Protein AF-A0A447JC10-F1 (afdb_monomer)

Organism: NCBI:txid1962639

Mean predicted aligned error: 13.04 Å

Nearest PDB structures (foldseek):
  5aa5-assembly1_E  TM=3.604E-01  e=2.872E+00  Cupriavidus necator H16
  2frv-assembly1_L  TM=3.415E-01  e=3.054E+00  Megalodesulfovibrio gigas
  4u9h-assembly1_L  TM=3.553E-01  e=4.149E+00  Nitratidesulfovibrio vulgaris str. 'Miyazaki F'
  1yq9-assembly1_H  TM=3.417E-01  e=4.149E+00  Megalodesulfovibrio gigas

InterPro domains:
  IPR021144 Uncharacterised protein family UPF0597 [PTHR30501] (1-176)

Solvent-accessible surface area (backbone atoms only — not comparable to full-atom values): 13880 Å² total; per-residue (Å²): 130,88,58,63,53,55,52,54,36,28,46,77,64,34,38,41,90,84,51,64,95,50,26,61,77,81,45,44,74,63,27,54,51,51,19,52,50,42,50,74,71,63,76,57,88,81,81,86,74,80,90,66,90,60,96,35,72,50,74,52,74,50,75,61,88,94,44,39,42,36,42,31,31,49,74,45,100,82,38,69,43,36,32,36,39,78,91,42,79,78,43,64,61,61,101,73,70,76,78,68,83,66,75,44,72,64,63,54,52,75,74,55,52,73,67,57,53,51,53,47,68,73,67,54,60,64,80,83,53,45,65,60,58,52,49,52,51,51,53,50,53,52,49,53,49,44,50,73,46,97,44,95,86,36,60,46,40,51,50,53,51,34,36,76,70,66,77,39,73,94,43,74,75,51,44,72,57,36,61,70,69,69,77,62,71,81,68,78,92,66,89,80,83,87,81,90,81,89,81,88,84,83,84,88,81,91,82,92,82,81,89,78,85,85,86,137

Sequence (216 aa):
MVGLPIAAALGALGGDAKAGLEVLKDASAKAVADAKAMLAAGHVAVMLQEPCNDILFSRAKVYSGDSWACVTIVGDHTNIVRIETDKGVVFTQADNAQEEEKTSPLGVLSHTSLEEILAFVNAVPFDAIRFILDAARLNGALSQEGLRGSWGLHIGSTLAKQCDRGLLAKDLSTAIFDPYQRGVRRQNGRCHVARDEQLRFRQPGDYRHGASHGGC

Secondary structure (DSSP, 8-state):
--SHHHHHHHHHHH--TTSGGGTTTT--HHHHHHHHHHHHTT-------SS--SSSEEEEEEEETTEEEEEEEESSTT-EEEEEETTEEEEE--S---------HHHHHHT--HHHHHHHHHHS-HHHHHHHHHHHHHHHHHHHHHHHS--TT-HHHHHHHHHHTTSS--SHHHHHH-THHHHS--S-----------------------------

pLDDT: mean 77.95, std 23.31, range [24.66, 97.31]

Radius of gyration: 26.04 Å; Cα contacts (8 Å, |Δi|>4): 166; chains: 1; bounding box: 62×43×83 Å

Foldseek 3Di:
DPPVQLVLQLLVQAFDLPPQVCRCVRRDPVSSVRSVVCVVVVVTDDDDDPPDPFPDKDKRKDDDPPKIKIWIAGNDSSRTQFIAIPVGTPDGDDPDPPPPVPCPPVNVVVPDDPVNVVVCVVPDDCVVVVVVVVVVVVVLVVLVCLLVDPDDPSQLVVLVVCCVVVVDPPDPVNCVSNVVVVPPPPPDPDDDDDDDDDDDDDDDDDDDDDDDDDDD

Structure (mmCIF, N/CA/C/O backbone):
data_AF-A0A447JC10-F1
#
_entry.id   AF-A0A447JC10-F1
#
loop_
_atom_site.group_PDB
_atom_site.id
_atom_site.type_symbol
_atom_site.label_atom_id
_atom_site.label_alt_id
_atom_site.label_comp_id
_atom_site.label_asym_id
_atom_site.label_entity_id
_atom_site.label_seq_id
_atom_site.pdbx_PDB_ins_code
_atom_site.Cartn_x
_atom_site.Cartn_y
_atom_site.Cartn_z
_atom_site.occupancy
_atom_site.B_iso_or_equiv
_atom_site.auth_seq_id
_atom_site.auth_comp_id
_atom_site.auth_asym_id
_atom_site.auth_atom_id
_atom_site.pdbx_PDB_model_num
ATOM 1 N N . MET A 1 1 ? -9.362 13.409 -4.603 1.00 52.94 1 MET A N 1
ATOM 2 C CA . MET A 1 1 ? -8.317 12.415 -4.269 1.00 52.94 1 MET A CA 1
ATOM 3 C C . MET A 1 1 ? -8.929 11.028 -4.432 1.00 52.94 1 MET A C 1
ATOM 5 O O . MET A 1 1 ? -9.858 10.726 -3.702 1.00 52.94 1 MET A O 1
ATOM 9 N N . VAL A 1 2 ? -8.534 10.238 -5.439 1.00 66.75 2 VAL A N 1
ATOM 10 C CA . VAL A 1 2 ? -9.330 9.056 -5.862 1.00 66.75 2 VAL A CA 1
ATOM 11 C C . VAL A 1 2 ? -8.858 7.707 -5.296 1.00 66.75 2 VAL A C 1
ATOM 13 O O . VAL A 1 2 ? -9.598 6.737 -5.383 1.00 66.75 2 VAL A O 1
ATOM 16 N N . GLY A 1 3 ? -7.664 7.631 -4.691 1.00 85.88 3 GLY A N 1
ATOM 17 C CA . GLY A 1 3 ? -7.090 6.365 -4.199 1.00 85.88 3 GLY A CA 1
ATOM 18 C C . GLY A 1 3 ? -7.110 6.173 -2.678 1.00 85.88 3 GLY A C 1
ATOM 19 O O . GLY A 1 3 ? -7.405 5.080 -2.205 1.00 85.88 3 GLY A O 1
ATOM 20 N N . LEU A 1 4 ? -6.831 7.223 -1.897 1.00 91.50 4 LEU A N 1
ATOM 21 C CA . LEU A 1 4 ? -6.695 7.086 -0.440 1.00 91.50 4 LEU A CA 1
ATOM 22 C C . LEU A 1 4 ? -7.982 6.653 0.282 1.00 91.50 4 LEU A C 1
ATOM 24 O O . LEU A 1 4 ? -7.885 5.768 1.128 1.00 91.50 4 LEU A O 1
ATOM 28 N N . PRO A 1 5 ? -9.179 7.190 -0.038 1.00 93.50 5 PRO A N 1
ATOM 29 C CA . PRO A 1 5 ? -10.393 6.786 0.670 1.00 93.50 5 PRO A CA 1
ATOM 30 C C . PRO A 1 5 ? -10.706 5.293 0.508 1.00 93.50 5 PRO A C 1
ATOM 32 O O . PRO A 1 5 ? -11.007 4.611 1.483 1.00 93.50 5 PRO A O 1
ATOM 35 N N . ILE A 1 6 ? -10.581 4.754 -0.711 1.00 92.56 6 ILE A N 1
ATOM 36 C CA . ILE A 1 6 ? -10.840 3.329 -0.948 1.00 92.56 6 ILE A CA 1
ATOM 37 C C . ILE A 1 6 ? -9.764 2.440 -0.312 1.00 92.56 6 ILE A C 1
ATOM 39 O O . ILE A 1 6 ? -10.096 1.384 0.217 1.00 92.56 6 ILE A O 1
ATOM 43 N N . ALA A 1 7 ? -8.499 2.877 -0.298 1.00 92.50 7 ALA A N 1
ATOM 44 C CA . ALA A 1 7 ? -7.422 2.155 0.377 1.00 92.50 7 ALA A CA 1
ATOM 45 C C . ALA A 1 7 ? -7.640 2.095 1.898 1.00 92.50 7 ALA A C 1
ATOM 47 O O . ALA A 1 7 ? -7.474 1.033 2.492 1.00 92.50 7 ALA A O 1
ATOM 48 N N . ALA A 1 8 ? -8.074 3.199 2.516 1.00 94.06 8 ALA A N 1
ATOM 49 C CA . ALA A 1 8 ? -8.403 3.243 3.939 1.00 94.06 8 ALA A CA 1
ATOM 50 C C . ALA A 1 8 ? -9.578 2.311 4.283 1.00 94.06 8 ALA A C 1
ATOM 52 O O . ALA A 1 8 ? -9.487 1.525 5.225 1.00 94.06 8 ALA A O 1
ATOM 53 N N . ALA A 1 9 ? -10.649 2.348 3.483 1.00 95.19 9 ALA A N 1
ATOM 54 C CA . ALA A 1 9 ? -11.810 1.475 3.656 1.00 95.19 9 ALA A CA 1
ATOM 55 C C . ALA A 1 9 ? -11.438 -0.010 3.530 1.00 95.19 9 ALA A C 1
ATOM 57 O O . ALA A 1 9 ? -11.811 -0.829 4.368 1.00 95.19 9 ALA A O 1
ATOM 58 N N . LEU A 1 10 ? -10.677 -0.359 2.488 1.00 95.50 10 LEU A N 1
ATOM 59 C CA . LEU A 1 10 ? -10.276 -1.739 2.236 1.00 95.50 10 LEU A CA 1
ATOM 60 C C . LEU A 1 10 ? -9.291 -2.246 3.291 1.00 95.50 10 LEU A C 1
ATOM 62 O O . LEU A 1 10 ? -9.425 -3.379 3.741 1.00 95.50 10 LEU A O 1
ATOM 66 N N . GLY A 1 11 ? -8.354 -1.402 3.731 1.00 93.88 11 GLY A N 1
ATOM 67 C CA . GLY A 1 11 ? -7.439 -1.726 4.823 1.00 93.88 11 GLY A CA 1
ATOM 68 C C . GLY A 1 11 ? -8.176 -2.036 6.127 1.00 93.88 11 GLY A C 1
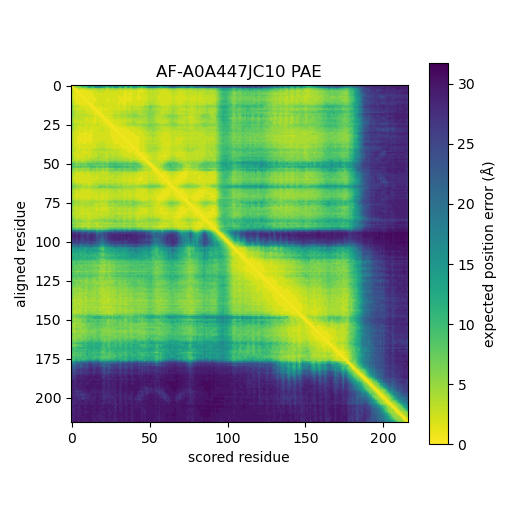ATOM 69 O O . GLY A 1 11 ? -7.830 -3.002 6.800 1.00 93.88 11 GLY A O 1
ATOM 70 N N . ALA A 1 12 ? -9.235 -1.284 6.446 1.00 93.75 12 ALA A N 1
ATOM 71 C CA . ALA A 1 12 ? -10.045 -1.518 7.642 1.00 93.75 12 ALA A CA 1
ATOM 72 C C . ALA A 1 12 ? -10.870 -2.819 7.585 1.00 93.75 12 ALA A C 1
ATOM 74 O O . ALA A 1 12 ? -11.084 -3.448 8.618 1.00 93.75 12 ALA A O 1
ATOM 75 N N . LEU A 1 13 ? -11.347 -3.215 6.399 1.00 94.06 13 LEU A N 1
ATOM 76 C CA . LEU A 1 13 ? -12.280 -4.340 6.235 1.00 94.06 13 LEU A CA 1
ATOM 77 C C . LEU A 1 13 ? -11.621 -5.654 5.794 1.00 94.06 13 LEU A C 1
ATOM 79 O O . LEU A 1 13 ? -12.209 -6.719 5.974 1.00 94.06 13 LEU A O 1
ATOM 83 N N . GLY A 1 14 ? -10.439 -5.597 5.184 1.00 92.38 14 GLY A N 1
ATOM 84 C CA . GLY A 1 14 ? -9.799 -6.768 4.582 1.00 92.38 14 GLY A CA 1
ATOM 85 C C . GLY A 1 14 ? -8.281 -6.690 4.474 1.00 92.38 14 GLY A C 1
ATOM 86 O O . GLY A 1 14 ? -7.715 -7.439 3.683 1.00 92.38 14 GLY A O 1
ATOM 87 N N . GLY A 1 15 ? -7.632 -5.789 5.216 1.00 92.19 15 GLY A N 1
ATOM 88 C CA . GLY A 1 15 ? -6.175 -5.717 5.272 1.00 92.19 15 GLY A CA 1
ATOM 89 C C . GLY A 1 15 ? -5.561 -6.759 6.214 1.00 92.19 15 GLY A C 1
ATOM 90 O O . GLY A 1 15 ? -6.106 -7.032 7.283 1.00 92.19 15 GLY A O 1
ATOM 91 N N . ASP A 1 16 ? -4.394 -7.296 5.853 1.00 93.94 16 ASP A N 1
ATOM 92 C CA . ASP A 1 16 ? -3.544 -8.092 6.747 1.00 93.94 16 ASP A CA 1
ATOM 93 C C . ASP A 1 16 ? -2.446 -7.215 7.364 1.00 93.94 16 ASP A C 1
ATOM 95 O O . ASP A 1 16 ? -1.438 -6.897 6.730 1.00 93.94 16 ASP A O 1
ATOM 99 N N . ALA A 1 17 ? -2.619 -6.856 8.638 1.00 89.62 17 ALA A N 1
ATOM 100 C CA . ALA A 1 17 ? -1.674 -6.018 9.376 1.00 89.62 17 ALA A CA 1
ATOM 101 C C . ALA A 1 17 ? -0.257 -6.619 9.494 1.00 89.62 17 ALA A C 1
ATOM 103 O O . ALA A 1 17 ? 0.686 -5.892 9.806 1.00 89.62 17 ALA A O 1
ATOM 104 N N . LYS A 1 18 ? -0.083 -7.926 9.259 1.00 90.50 18 LYS A N 1
ATOM 105 C CA . LYS A 1 18 ? 1.223 -8.603 9.320 1.00 90.50 18 LYS A CA 1
ATOM 106 C C . LYS A 1 18 ? 1.924 -8.693 7.964 1.00 90.50 18 LYS A C 1
ATOM 108 O O . LYS A 1 18 ? 3.094 -9.064 7.926 1.00 90.50 18 LYS A O 1
ATOM 113 N N . ALA A 1 19 ? 1.259 -8.325 6.868 1.00 89.19 19 ALA A N 1
ATOM 114 C CA . ALA A 1 19 ? 1.811 -8.420 5.515 1.00 89.19 19 ALA A CA 1
ATOM 115 C C . ALA A 1 19 ? 2.757 -7.259 5.135 1.00 89.19 19 ALA A C 1
ATOM 117 O O . ALA A 1 19 ? 3.205 -7.175 3.990 1.00 89.19 19 ALA A O 1
ATOM 118 N N . GLY A 1 20 ? 3.079 -6.356 6.069 1.00 88.44 20 GLY A N 1
ATOM 119 C CA . GLY A 1 20 ? 3.959 -5.213 5.816 1.00 88.44 20 GLY A CA 1
ATOM 120 C C . GLY A 1 20 ? 3.403 -4.305 4.716 1.00 88.44 20 GLY A C 1
ATOM 121 O O . GLY A 1 20 ? 2.260 -3.857 4.789 1.00 88.44 20 GLY A O 1
ATOM 122 N N . LEU A 1 21 ? 4.197 -4.054 3.671 1.00 87.94 21 LEU A N 1
ATOM 123 C CA . LEU A 1 21 ? 3.780 -3.237 2.521 1.00 87.94 21 LEU A CA 1
ATOM 124 C C . LEU A 1 21 ? 2.728 -3.919 1.627 1.00 87.94 21 LEU A C 1
ATOM 126 O O . LEU A 1 21 ? 2.106 -3.255 0.801 1.00 87.94 21 LEU A O 1
ATOM 130 N N . GLU A 1 22 ? 2.488 -5.220 1.799 1.00 88.81 22 GLU A N 1
ATOM 131 C CA . GLU A 1 22 ? 1.515 -5.990 1.017 1.00 88.81 22 GLU A CA 1
ATOM 132 C C . GLU A 1 22 ? 0.164 -6.160 1.735 1.00 88.81 22 GLU A C 1
ATOM 134 O O . GLU A 1 22 ? -0.552 -7.130 1.495 1.00 88.81 22 GLU A O 1
ATOM 139 N N . VAL A 1 23 ? -0.211 -5.219 2.608 1.00 91.12 23 VAL A N 1
ATOM 140 C CA . VAL A 1 23 ? -1.417 -5.276 3.463 1.00 91.12 23 VAL A CA 1
ATOM 141 C C . VAL A 1 23 ? -2.719 -5.630 2.728 1.00 91.12 23 VAL A C 1
ATOM 143 O O . VAL A 1 23 ? -3.621 -6.191 3.336 1.00 91.12 23 VAL A O 1
ATOM 146 N N . LEU A 1 24 ? -2.835 -5.347 1.426 1.00 92.19 24 LEU A N 1
ATOM 147 C CA . LEU A 1 24 ? -4.055 -5.590 0.640 1.00 92.19 24 LEU A CA 1
ATOM 148 C C . LEU A 1 24 ? -3.989 -6.817 -0.287 1.00 92.19 24 LEU A C 1
ATOM 150 O O . LEU A 1 24 ? -4.934 -7.032 -1.046 1.00 92.19 24 LEU A O 1
ATOM 154 N N . LYS A 1 25 ? -2.902 -7.603 -0.286 1.00 89.25 25 LYS A N 1
ATOM 155 C CA . LYS A 1 25 ? -2.689 -8.657 -1.301 1.00 89.25 25 LYS A CA 1
ATOM 156 C C . LYS A 1 25 ? -3.761 -9.753 -1.297 1.00 89.25 25 LYS A C 1
ATOM 158 O O . LYS A 1 25 ? -4.147 -10.224 -2.361 1.00 89.25 25 LYS A O 1
ATOM 163 N N . ASP A 1 26 ? -4.268 -10.095 -0.114 1.00 91.00 26 ASP A N 1
ATOM 164 C CA . ASP A 1 26 ? -5.236 -11.177 0.099 1.00 91.00 26 ASP A CA 1
ATOM 165 C C . ASP A 1 26 ? -6.666 -10.641 0.310 1.00 91.00 26 ASP A C 1
ATOM 167 O O . ASP A 1 26 ? -7.556 -11.346 0.795 1.00 91.00 26 ASP A O 1
ATOM 171 N N . ALA A 1 27 ? -6.916 -9.377 -0.054 1.00 93.44 27 ALA A N 1
ATOM 172 C CA . ALA A 1 27 ? -8.220 -8.753 0.109 1.00 93.44 27 ALA A CA 1
ATOM 173 C C . ALA A 1 27 ? -9.289 -9.471 -0.736 1.00 93.44 27 ALA A C 1
ATOM 175 O O . ALA A 1 27 ? -9.228 -9.525 -1.966 1.00 93.44 27 ALA A O 1
ATOM 176 N N . SER A 1 28 ? -10.311 -10.009 -0.067 1.00 95.50 28 SER A N 1
ATOM 177 C CA . SER A 1 28 ? -11.380 -10.752 -0.739 1.00 95.50 28 SER A CA 1
ATOM 178 C C . SER A 1 28 ? -12.276 -9.853 -1.601 1.00 95.50 28 SER A C 1
ATOM 180 O O . SER A 1 28 ? -12.486 -8.675 -1.306 1.00 95.50 28 SER A O 1
ATOM 182 N N . ALA A 1 29 ? -12.915 -10.433 -2.623 1.00 95.44 29 ALA A N 1
ATOM 183 C CA . ALA A 1 29 ? -13.908 -9.726 -3.439 1.00 95.44 29 ALA A CA 1
ATOM 184 C C . ALA A 1 29 ? -15.060 -9.141 -2.599 1.00 95.44 29 ALA A C 1
ATOM 186 O O . ALA A 1 29 ? -15.576 -8.068 -2.911 1.00 95.44 29 ALA A O 1
ATOM 187 N N . LYS A 1 30 ? -15.426 -9.822 -1.503 1.00 96.88 30 LYS A N 1
ATOM 188 C CA . LYS A 1 30 ? -16.405 -9.326 -0.534 1.00 96.88 30 LYS A CA 1
ATOM 189 C C . LYS A 1 30 ? -15.893 -8.074 0.182 1.00 96.88 30 LYS A C 1
ATOM 191 O O . LYS A 1 30 ? -16.587 -7.067 0.176 1.00 96.88 30 LYS A O 1
ATOM 196 N N . ALA A 1 31 ? -14.666 -8.098 0.707 1.00 96.31 31 ALA A N 1
ATOM 197 C CA . ALA A 1 31 ? -14.063 -6.933 1.362 1.00 96.31 31 ALA A CA 1
ATOM 198 C C . ALA A 1 31 ? -13.974 -5.724 0.415 1.00 96.31 31 ALA A C 1
ATOM 200 O O . ALA A 1 31 ? -14.237 -4.595 0.821 1.00 96.31 31 ALA A O 1
ATOM 201 N N . VAL A 1 32 ? -13.682 -5.955 -0.870 1.00 95.56 32 VAL A N 1
ATOM 202 C CA . VAL A 1 32 ? -13.697 -4.901 -1.898 1.00 95.56 32 VAL A CA 1
ATOM 203 C C . VAL A 1 32 ? -15.101 -4.322 -2.103 1.00 95.56 32 VAL A C 1
ATOM 205 O O . VAL A 1 32 ? -15.243 -3.105 -2.242 1.00 95.56 32 VAL A O 1
ATOM 208 N N . ALA A 1 33 ? -16.139 -5.160 -2.138 1.00 96.88 33 ALA A N 1
ATOM 209 C CA . ALA A 1 33 ? -17.522 -4.700 -2.259 1.00 96.88 33 ALA A CA 1
ATOM 210 C C . ALA A 1 33 ? -17.962 -3.895 -1.024 1.00 96.88 33 ALA A C 1
ATOM 212 O O . ALA A 1 33 ? -18.495 -2.793 -1.172 1.00 96.88 33 ALA A O 1
ATOM 213 N N . ASP A 1 34 ? -17.655 -4.394 0.172 1.00 96.69 34 ASP A N 1
ATOM 214 C CA . ASP A 1 34 ? -17.989 -3.747 1.442 1.00 96.69 34 ASP A CA 1
ATOM 215 C C . ASP A 1 34 ? -17.253 -2.400 1.587 1.00 96.69 34 ASP A C 1
ATOM 217 O O . ASP A 1 34 ? -17.856 -1.397 1.970 1.00 96.69 34 ASP A O 1
ATOM 221 N N . ALA A 1 35 ? -15.983 -2.321 1.175 1.00 95.94 35 ALA A N 1
ATOM 222 C CA . ALA A 1 35 ? -15.209 -1.077 1.158 1.00 95.94 35 ALA A CA 1
ATOM 223 C C . ALA A 1 35 ? -15.805 -0.021 0.214 1.00 95.94 35 ALA A C 1
ATOM 225 O O . ALA A 1 35 ? -15.871 1.162 0.556 1.00 95.94 35 ALA A O 1
ATOM 226 N N . LYS A 1 36 ? -16.288 -0.436 -0.966 1.00 95.12 36 LYS A N 1
ATOM 227 C CA . LYS A 1 36 ? -16.996 0.462 -1.893 1.00 95.12 36 LYS A CA 1
ATOM 228 C C . LYS A 1 36 ? -18.314 0.960 -1.300 1.00 95.12 36 LYS A C 1
ATOM 230 O O . LYS A 1 36 ? -18.625 2.141 -1.448 1.00 95.12 36 LYS A O 1
ATOM 235 N N . ALA A 1 37 ? -19.063 0.092 -0.621 1.00 96.44 37 ALA A N 1
ATOM 236 C CA . ALA A 1 37 ? -20.302 0.471 0.054 1.00 96.44 37 ALA A CA 1
ATOM 237 C C . ALA A 1 37 ? -20.043 1.462 1.203 1.00 96.44 37 ALA A C 1
ATOM 239 O O . ALA A 1 37 ? -20.724 2.482 1.295 1.00 96.44 37 ALA A O 1
ATOM 240 N N . MET A 1 38 ? -19.010 1.219 2.016 1.00 95.31 38 MET A N 1
ATOM 241 C CA . MET A 1 38 ? -18.582 2.119 3.092 1.00 95.31 38 MET A CA 1
ATOM 242 C C . MET A 1 38 ? -18.208 3.511 2.561 1.00 95.31 38 MET A C 1
ATOM 244 O O . MET A 1 38 ? -18.587 4.525 3.149 1.00 95.31 38 MET A O 1
ATOM 248 N N . LEU A 1 39 ? -17.510 3.568 1.422 1.00 93.94 39 LEU A N 1
ATOM 249 C CA . LEU A 1 39 ? -17.173 4.828 0.764 1.00 93.94 39 LEU A CA 1
ATOM 250 C C . LEU A 1 39 ? -18.421 5.553 0.236 1.00 93.94 39 LEU A C 1
ATOM 252 O O . LEU A 1 39 ? -18.557 6.757 0.444 1.00 93.94 39 LEU A O 1
ATOM 256 N N . ALA A 1 40 ? -19.340 4.832 -0.413 1.00 94.75 40 ALA A N 1
ATOM 257 C CA . ALA A 1 40 ? -20.585 5.399 -0.938 1.00 94.75 40 ALA A CA 1
ATOM 258 C C . ALA A 1 40 ? -21.507 5.941 0.169 1.00 94.75 40 ALA A C 1
ATOM 260 O O . ALA A 1 40 ? -22.210 6.925 -0.046 1.00 94.75 40 ALA A O 1
A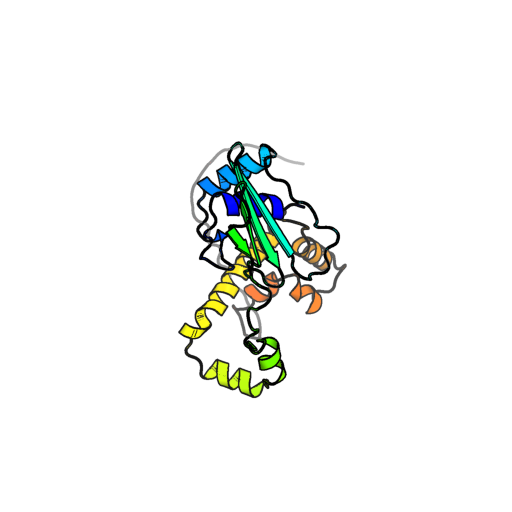TOM 261 N N . ALA A 1 41 ? -21.465 5.338 1.359 1.00 95.75 41 ALA A N 1
ATOM 262 C CA . ALA A 1 41 ? -22.187 5.797 2.543 1.00 95.75 41 ALA A CA 1
ATOM 263 C C . ALA A 1 41 ? -21.535 7.011 3.241 1.00 95.75 41 ALA A C 1
ATOM 265 O O . ALA A 1 41 ? -22.075 7.519 4.221 1.00 95.75 41 ALA A O 1
ATOM 266 N N . GLY A 1 42 ? -20.376 7.486 2.765 1.00 94.56 42 GLY A N 1
ATOM 267 C CA . GLY A 1 42 ? -19.677 8.634 3.351 1.00 94.56 42 GLY A CA 1
ATOM 268 C C . GLY A 1 42 ? -19.000 8.337 4.693 1.00 94.56 42 GLY A C 1
ATOM 269 O O . GLY A 1 42 ? -18.697 9.260 5.442 1.00 94.56 42 GLY A O 1
ATOM 270 N N . HIS A 1 43 ? -18.741 7.065 5.013 1.00 94.69 43 HIS A N 1
ATOM 271 C CA . HIS A 1 43 ? -18.124 6.650 6.282 1.00 94.69 43 HIS A CA 1
ATOM 272 C C . HIS A 1 43 ? -16.591 6.742 6.290 1.00 94.69 43 HIS A C 1
ATOM 274 O O . HIS A 1 43 ? -15.945 6.272 7.224 1.00 94.69 43 HIS A O 1
ATOM 280 N N . VAL A 1 44 ? -15.995 7.336 5.255 1.00 95.31 44 VAL A N 1
ATOM 281 C CA . VAL A 1 44 ? -14.544 7.466 5.115 1.00 95.31 44 VAL A CA 1
ATOM 282 C C . VAL A 1 44 ? -14.199 8.917 4.836 1.00 95.31 44 VAL A C 1
ATOM 284 O O . VAL A 1 44 ? -14.645 9.490 3.842 1.00 95.31 44 VAL A O 1
ATOM 287 N N . ALA A 1 45 ? -13.358 9.489 5.690 1.00 93.69 45 ALA A N 1
ATOM 288 C CA . ALA A 1 45 ? -12.811 10.824 5.520 1.00 93.69 45 ALA A CA 1
ATOM 289 C C . ALA A 1 45 ? -11.284 10.748 5.459 1.00 93.69 45 ALA A C 1
ATOM 291 O O . ALA A 1 45 ? -10.654 10.019 6.223 1.00 93.69 45 ALA A O 1
ATOM 292 N N . VAL A 1 46 ? -10.694 11.513 4.544 1.00 93.38 46 VAL A N 1
ATOM 293 C CA . VAL A 1 46 ? -9.243 11.680 4.428 1.00 93.38 46 VAL A CA 1
ATOM 294 C C . VAL A 1 46 ? -8.953 13.165 4.537 1.00 93.38 46 VAL A C 1
ATOM 296 O O . VAL A 1 46 ? -9.557 13.968 3.825 1.00 93.38 46 VAL A O 1
ATOM 299 N N . MET A 1 47 ? -8.048 13.521 5.440 1.00 91.88 47 MET A N 1
ATOM 300 C CA . MET A 1 47 ? -7.692 14.902 5.748 1.00 91.88 47 MET A CA 1
ATOM 301 C C . MET A 1 47 ? -6.175 15.051 5.727 1.00 91.88 47 MET A C 1
ATOM 303 O O . MET A 1 47 ? -5.451 14.098 6.016 1.00 91.88 47 MET A O 1
ATOM 307 N N . LEU A 1 48 ? -5.705 16.246 5.379 1.00 91.19 48 LEU A N 1
ATOM 308 C CA . LEU A 1 48 ? -4.299 16.601 5.518 1.00 91.19 48 LEU A CA 1
ATOM 309 C C . LEU A 1 48 ? -4.022 16.979 6.972 1.00 91.19 48 LEU A C 1
ATOM 311 O O . LEU A 1 48 ? -4.810 17.688 7.597 1.00 91.19 48 LEU A O 1
ATOM 315 N N . GLN A 1 49 ? -2.911 16.478 7.505 1.00 88.69 49 GLN A N 1
ATOM 316 C CA . GLN A 1 49 ? -2.416 16.882 8.813 1.00 88.69 49 GLN A CA 1
ATOM 317 C C . GLN A 1 49 ? -1.648 18.195 8.653 1.00 88.69 49 GLN A C 1
ATOM 319 O O . GLN A 1 49 ? -0.657 18.243 7.930 1.00 88.69 49 GLN A O 1
ATOM 324 N N . GLU A 1 50 ? -2.086 19.241 9.350 1.00 88.44 50 GLU A N 1
ATOM 325 C CA . GLU A 1 50 ? -1.415 20.540 9.369 1.00 88.44 50 GLU A CA 1
ATOM 326 C C . GLU A 1 50 ? -1.324 21.065 10.814 1.00 88.44 50 GLU A C 1
ATOM 328 O O . GLU A 1 50 ? -2.326 21.030 11.535 1.00 88.44 50 GLU A O 1
ATOM 333 N N . PRO A 1 51 ? -0.149 21.543 11.266 1.00 86.56 51 PRO A N 1
ATOM 334 C CA . PRO A 1 51 ? 1.153 21.461 10.596 1.00 86.56 51 PRO A CA 1
ATOM 335 C C . PRO A 1 51 ? 1.693 20.017 10.564 1.00 86.56 51 PRO A C 1
ATOM 337 O O . PRO A 1 51 ? 1.370 19.206 11.433 1.00 86.56 51 PRO A O 1
ATOM 340 N N . CYS A 1 52 ? 2.526 19.703 9.570 1.00 85.44 52 CYS A N 1
ATOM 341 C CA . CYS A 1 52 ? 3.233 18.427 9.456 1.00 85.44 52 CYS A CA 1
ATOM 342 C C . CYS A 1 52 ? 4.659 18.694 8.969 1.00 85.44 52 CYS A C 1
ATOM 344 O O . CYS A 1 52 ? 4.847 19.173 7.853 1.00 85.44 52 CYS A O 1
ATOM 346 N N . ASN A 1 53 ? 5.645 18.407 9.821 1.00 84.00 53 ASN A N 1
ATOM 347 C CA . ASN A 1 53 ? 7.065 18.596 9.504 1.00 84.00 53 ASN A CA 1
ATOM 348 C C . ASN A 1 53 ? 7.742 17.292 9.058 1.00 84.00 53 ASN A C 1
ATOM 350 O O . ASN A 1 53 ? 8.861 17.324 8.551 1.00 84.00 53 ASN A O 1
ATOM 354 N N . ASP A 1 54 ? 7.068 16.157 9.240 1.00 85.25 54 ASP A N 1
ATOM 355 C CA . ASP A 1 54 ? 7.579 14.849 8.860 1.00 85.25 54 ASP A CA 1
ATOM 356 C C . ASP A 1 54 ? 7.388 14.595 7.362 1.00 85.25 54 ASP A C 1
ATOM 358 O O . ASP A 1 54 ? 6.340 14.902 6.790 1.00 85.25 54 ASP A O 1
ATOM 362 N N . ILE A 1 55 ? 8.394 13.977 6.735 1.00 83.38 55 ILE A N 1
ATOM 363 C CA . ILE A 1 55 ? 8.349 13.566 5.320 1.00 83.38 55 ILE A CA 1
ATOM 364 C C . ILE A 1 55 ? 7.224 12.548 5.090 1.00 83.38 55 ILE A C 1
ATOM 366 O O . ILE A 1 55 ? 6.550 12.573 4.059 1.00 83.38 55 ILE A O 1
ATOM 370 N N . LEU A 1 56 ? 7.019 11.658 6.062 1.00 88.62 56 LEU A N 1
ATOM 371 C CA . LEU A 1 56 ? 5.947 10.678 6.066 1.00 88.62 56 LEU A CA 1
ATOM 372 C C . LEU A 1 56 ? 5.219 10.733 7.406 1.00 88.62 56 LEU A C 1
ATOM 374 O O . LEU A 1 56 ? 5.801 10.448 8.451 1.00 88.62 56 LEU A O 1
ATOM 378 N N . PHE A 1 57 ? 3.928 11.035 7.345 1.00 92.19 57 PHE A N 1
ATOM 379 C CA . PHE A 1 57 ? 3.008 10.971 8.470 1.00 92.19 57 PHE A CA 1
ATOM 380 C C . PHE A 1 57 ? 1.697 10.351 7.997 1.00 92.19 57 PHE A C 1
ATOM 382 O O . PHE A 1 57 ? 1.156 10.733 6.956 1.00 92.19 57 PHE A O 1
ATOM 389 N N . SER A 1 58 ? 1.154 9.415 8.768 1.00 93.81 58 SER A N 1
ATOM 390 C CA . SER A 1 58 ? -0.211 8.939 8.559 1.00 93.81 58 SER A CA 1
ATOM 391 C C . SER A 1 58 ? -0.854 8.577 9.886 1.00 93.81 58 SER A C 1
ATOM 393 O O . SER A 1 58 ? -0.253 7.917 10.735 1.00 93.81 58 SER A O 1
ATOM 395 N N . ARG A 1 59 ? -2.105 9.005 10.051 1.00 94.50 59 ARG A N 1
ATOM 396 C CA . ARG A 1 59 ? -2.932 8.693 11.209 1.00 94.50 59 ARG A CA 1
ATOM 397 C C . ARG A 1 59 ? -4.253 8.112 10.731 1.00 94.50 59 ARG A C 1
ATOM 399 O O . ARG A 1 59 ? -5.007 8.776 10.025 1.00 94.50 59 ARG A O 1
ATOM 406 N N . ALA A 1 60 ? -4.538 6.886 11.148 1.00 95.50 60 ALA A N 1
ATOM 407 C CA . ALA A 1 60 ? -5.778 6.193 10.835 1.00 95.50 60 ALA A CA 1
ATOM 408 C C . ALA A 1 60 ? -6.602 6.030 12.111 1.00 95.50 60 ALA A C 1
ATOM 410 O O . ALA A 1 60 ? -6.125 5.449 13.087 1.00 95.50 60 ALA A O 1
ATOM 411 N N . LYS A 1 61 ? -7.839 6.535 12.098 1.00 96.12 61 LYS A N 1
ATOM 412 C CA . LYS A 1 61 ? -8.787 6.400 13.206 1.00 96.12 61 LYS A CA 1
ATOM 413 C C . LYS A 1 61 ? -10.031 5.657 12.740 1.00 96.12 61 LYS A C 1
ATOM 415 O O . LYS A 1 61 ? -10.675 6.073 11.781 1.00 96.12 61 LYS A O 1
ATOM 420 N N . VAL A 1 62 ? -10.356 4.573 13.432 1.00 95.50 62 VAL A N 1
ATOM 421 C CA . VAL A 1 62 ? -11.531 3.736 13.173 1.00 95.50 62 VAL A CA 1
ATOM 422 C C . VAL A 1 62 ? -12.510 3.839 14.334 1.00 95.50 62 VAL A C 1
ATOM 424 O O . VAL A 1 62 ? -12.109 4.047 15.482 1.00 95.50 62 VAL A O 1
ATOM 427 N N . TYR A 1 63 ? -13.794 3.694 14.022 1.00 94.50 63 TYR A N 1
ATOM 428 C CA . TYR A 1 63 ? -14.897 3.841 14.965 1.00 94.50 63 TYR A CA 1
ATOM 429 C C . TYR A 1 63 ? -15.799 2.610 14.918 1.00 94.50 63 TYR A C 1
ATOM 431 O O . TYR A 1 63 ? -16.032 2.043 13.850 1.00 94.50 63 TYR A O 1
ATOM 439 N N . SER A 1 64 ? -16.326 2.224 16.076 1.00 93.44 64 SER A N 1
ATOM 440 C CA . SER A 1 64 ? -17.337 1.179 16.220 1.00 93.44 64 SER A CA 1
ATOM 441 C C . SER A 1 64 ? -18.301 1.581 17.332 1.00 93.44 64 SER A C 1
ATOM 443 O O . SER A 1 64 ? -17.995 1.411 18.513 1.00 93.44 64 SER A O 1
ATOM 445 N N . GLY A 1 65 ? -19.461 2.128 16.957 1.00 91.88 65 GLY A N 1
ATOM 446 C CA . GLY A 1 65 ? -20.356 2.789 17.909 1.00 91.88 65 GLY A CA 1
ATOM 447 C C . GLY A 1 65 ? -19.652 3.981 18.562 1.00 91.88 65 GLY A C 1
ATOM 448 O O . GLY A 1 65 ? -19.089 4.817 17.856 1.00 91.88 65 GLY A O 1
ATOM 449 N N . ASP A 1 66 ? -19.635 4.013 19.895 1.00 93.25 66 ASP A N 1
ATOM 450 C CA . ASP A 1 66 ? -18.987 5.077 20.677 1.00 93.25 66 ASP A CA 1
ATOM 451 C C . ASP A 1 66 ? -17.484 4.840 20.920 1.00 93.25 66 ASP A C 1
ATOM 453 O O . ASP A 1 66 ? -16.763 5.751 21.336 1.00 93.25 66 ASP A O 1
ATOM 457 N N . SER A 1 67 ? -16.985 3.632 20.640 1.00 96.75 67 SER A N 1
ATOM 458 C CA . SER A 1 67 ? -15.571 3.291 20.808 1.00 96.75 67 SER A CA 1
ATOM 459 C C . SER A 1 67 ? -14.755 3.628 19.563 1.00 96.75 67 SER A C 1
ATOM 461 O O . SER A 1 67 ? -15.233 3.559 18.425 1.00 96.75 67 SER A O 1
ATOM 463 N N . TRP A 1 68 ? -13.480 3.953 19.773 1.00 97.19 68 TRP A N 1
ATOM 464 C CA . TRP A 1 68 ? -12.547 4.267 18.696 1.00 97.19 68 TRP A CA 1
ATOM 465 C C . TRP A 1 68 ? -11.135 3.763 18.990 1.00 97.19 68 TRP A C 1
ATOM 467 O O . TRP A 1 68 ? -10.726 3.641 20.145 1.00 97.19 68 TRP A O 1
ATOM 477 N N . ALA A 1 69 ? -10.381 3.524 17.919 1.00 96.94 69 ALA A N 1
ATOM 478 C CA . ALA A 1 69 ? -8.948 3.256 17.960 1.00 96.94 69 ALA A CA 1
ATOM 479 C C . ALA A 1 69 ? -8.232 4.113 16.910 1.00 96.94 69 ALA A C 1
ATOM 481 O O . ALA A 1 69 ? -8.759 4.347 15.823 1.00 96.94 69 ALA A O 1
ATOM 482 N N . CYS A 1 70 ? -7.047 4.608 17.246 1.00 96.69 70 CYS A N 1
ATOM 483 C CA . CYS A 1 70 ? -6.245 5.491 16.412 1.00 96.69 70 CYS A CA 1
ATOM 484 C C . CYS A 1 70 ? -4.799 5.002 16.393 1.00 96.69 70 CYS A C 1
ATOM 486 O O . CYS A 1 70 ? -4.205 4.799 17.450 1.00 96.69 70 CYS A O 1
ATOM 488 N N . VAL A 1 71 ? -4.230 4.840 15.202 1.00 96.00 71 VAL A N 1
ATOM 489 C CA . VAL A 1 71 ? -2.832 4.446 15.002 1.00 96.00 71 VAL A CA 1
ATOM 490 C C . VAL A 1 71 ? -2.126 5.539 14.217 1.00 96.00 71 VAL A C 1
ATOM 492 O O . VAL A 1 71 ? -2.680 6.066 13.252 1.00 96.00 71 VAL A O 1
ATOM 495 N N . THR A 1 72 ? -0.913 5.887 14.639 1.00 94.75 72 THR A N 1
ATOM 496 C CA . THR A 1 72 ? -0.065 6.887 13.978 1.00 94.75 72 THR A CA 1
ATOM 497 C C . THR A 1 72 ? 1.263 6.253 13.572 1.00 94.75 72 THR A C 1
ATOM 499 O O . THR A 1 72 ? 1.912 5.608 14.401 1.00 94.75 72 THR A O 1
ATOM 502 N N . ILE A 1 73 ? 1.657 6.456 12.313 1.00 92.94 73 ILE A N 1
ATOM 503 C CA . ILE A 1 73 ? 2.981 6.120 11.776 1.00 92.94 73 ILE A CA 1
ATOM 504 C C . ILE A 1 73 ? 3.722 7.396 11.373 1.00 92.94 73 ILE A C 1
ATOM 506 O O . ILE A 1 73 ? 3.097 8.346 10.888 1.00 92.94 73 ILE A O 1
ATOM 510 N N . VAL A 1 74 ? 5.040 7.407 11.572 1.00 91.19 74 VAL A N 1
ATOM 511 C CA . VAL A 1 74 ? 5.914 8.541 11.234 1.00 91.19 74 VAL A CA 1
ATOM 512 C C . VAL A 1 74 ? 7.245 8.033 10.680 1.00 91.19 74 VAL A C 1
ATOM 514 O O . VAL A 1 74 ? 7.787 7.035 11.161 1.00 91.19 74 VAL A O 1
ATOM 517 N N . GLY A 1 75 ? 7.774 8.727 9.673 1.00 87.00 75 GLY A N 1
ATOM 518 C CA . GLY A 1 75 ? 9.089 8.478 9.075 1.00 87.00 75 GLY A CA 1
ATOM 519 C C . GLY A 1 75 ? 9.103 7.330 8.062 1.00 87.00 75 GLY A C 1
ATOM 520 O O . GLY A 1 75 ? 9.427 7.559 6.900 1.00 87.00 75 GLY A O 1
ATOM 521 N N . ASP A 1 76 ? 8.703 6.124 8.476 1.00 84.94 76 ASP A N 1
ATOM 522 C CA . ASP A 1 76 ? 8.647 4.918 7.630 1.00 84.94 76 ASP A CA 1
ATOM 523 C C . ASP A 1 76 ? 7.216 4.344 7.557 1.00 84.94 76 ASP A C 1
ATOM 525 O O . ASP A 1 76 ? 6.412 4.485 8.483 1.00 84.94 76 ASP A O 1
ATOM 529 N N . HIS A 1 77 ? 6.891 3.680 6.448 1.00 86.56 77 HIS A N 1
ATOM 530 C CA . HIS A 1 77 ? 5.583 3.121 6.108 1.00 86.56 77 HIS A CA 1
ATOM 531 C C . HIS A 1 77 ? 5.066 2.082 7.109 1.00 86.56 77 HIS A C 1
ATOM 533 O O . HIS A 1 77 ? 3.858 1.850 7.168 1.00 86.56 77 HIS A O 1
ATOM 539 N N . THR A 1 78 ? 5.948 1.469 7.900 1.00 87.25 78 THR A N 1
ATOM 540 C CA . THR A 1 78 ? 5.585 0.471 8.919 1.00 87.25 78 THR A CA 1
ATOM 541 C C . THR A 1 78 ? 5.964 0.884 10.343 1.00 87.25 78 THR A C 1
ATOM 543 O O . THR A 1 78 ? 5.793 0.091 11.267 1.00 87.25 78 THR A O 1
ATOM 546 N N . ASN A 1 79 ? 6.488 2.098 10.548 1.00 90.06 79 ASN A N 1
ATOM 547 C CA . ASN A 1 79 ? 6.949 2.547 11.861 1.00 90.06 79 ASN A CA 1
ATOM 548 C C . ASN A 1 79 ? 5.794 3.137 12.684 1.00 90.06 79 ASN A C 1
ATOM 550 O O . ASN A 1 79 ? 5.476 4.322 12.575 1.00 90.06 79 ASN A O 1
ATOM 554 N N . ILE A 1 80 ? 5.148 2.299 13.497 1.00 91.94 80 ILE A N 1
ATOM 555 C CA . ILE A 1 80 ? 4.084 2.722 14.416 1.00 91.94 80 ILE A CA 1
ATOM 556 C C . ILE A 1 80 ? 4.707 3.442 15.608 1.00 91.94 80 ILE A C 1
ATOM 558 O O . ILE A 1 80 ? 5.414 2.827 16.399 1.00 91.94 80 ILE A O 1
ATOM 562 N N . VAL A 1 81 ? 4.365 4.721 15.773 1.00 93.69 81 VAL A N 1
ATOM 563 C CA . VAL A 1 81 ? 4.848 5.550 16.890 1.00 93.69 81 VAL A CA 1
ATOM 564 C C . VAL A 1 81 ? 3.834 5.647 18.026 1.00 93.69 81 VAL A C 1
ATOM 566 O O . VAL A 1 81 ? 4.205 5.878 19.175 1.00 93.69 81 VAL A O 1
ATOM 569 N N . ARG A 1 82 ? 2.534 5.488 17.733 1.00 95.00 82 ARG A N 1
ATOM 570 C CA . ARG A 1 82 ? 1.471 5.678 18.730 1.00 95.00 82 ARG A CA 1
ATOM 571 C C . ARG A 1 82 ? 0.203 4.897 18.401 1.00 95.00 82 ARG A C 1
ATOM 573 O O . ARG A 1 82 ? -0.253 4.909 17.257 1.00 95.00 82 ARG A O 1
ATOM 580 N N . ILE A 1 83 ? -0.394 4.285 19.424 1.00 96.31 83 ILE A N 1
ATOM 581 C CA . ILE A 1 83 ? -1.714 3.646 19.387 1.00 96.31 83 ILE A CA 1
ATOM 582 C C . ILE A 1 83 ? -2.549 4.165 20.557 1.00 96.31 83 ILE A C 1
ATOM 584 O O . ILE A 1 83 ? -2.145 4.092 21.720 1.00 96.31 83 ILE A O 1
ATOM 588 N N . GLU A 1 84 ? -3.737 4.665 20.247 1.00 97.31 84 GLU A N 1
ATOM 589 C CA . GLU A 1 84 ? -4.661 5.280 21.196 1.00 97.31 84 GLU A CA 1
ATOM 590 C C . GLU A 1 84 ? -6.049 4.666 21.050 1.00 97.31 84 GLU A C 1
ATOM 592 O O . GLU A 1 84 ? -6.474 4.316 19.949 1.00 97.31 84 GLU A O 1
ATOM 597 N N . THR A 1 85 ? -6.768 4.569 22.158 1.00 97.12 85 THR A N 1
ATOM 598 C CA . THR A 1 85 ? -8.162 4.121 22.206 1.00 97.12 85 THR A CA 1
ATOM 599 C C . THR A 1 85 ? -8.993 5.097 23.029 1.00 97.12 85 THR A C 1
ATOM 601 O O . THR A 1 85 ? -8.451 5.976 23.704 1.00 97.12 85 THR A O 1
ATOM 604 N N . ASP A 1 86 ? -10.307 4.905 23.035 1.00 94.50 86 ASP A N 1
ATOM 605 C CA . ASP A 1 86 ? -11.235 5.569 23.957 1.00 94.50 86 ASP A CA 1
ATOM 606 C C . ASP A 1 86 ? -10.846 5.426 25.443 1.00 94.50 86 ASP A C 1
ATOM 608 O O . ASP A 1 86 ? -11.190 6.283 26.254 1.00 94.50 86 ASP A O 1
ATOM 612 N N . LYS A 1 87 ? -10.072 4.392 25.792 1.00 94.44 87 LYS A N 1
ATOM 613 C CA . LYS A 1 87 ? -9.568 4.126 27.151 1.00 94.44 87 LYS A CA 1
ATOM 614 C C . LYS A 1 87 ? -8.206 4.763 27.449 1.00 94.44 87 LYS A C 1
ATOM 616 O O . LYS A 1 87 ? -7.706 4.622 28.563 1.00 94.44 87 LYS A O 1
ATOM 621 N N . GLY A 1 88 ? -7.601 5.449 26.479 1.00 93.31 88 GLY A N 1
ATOM 622 C CA . GLY A 1 88 ? -6.290 6.082 26.600 1.00 93.31 88 GLY A CA 1
ATOM 623 C C . GLY A 1 88 ? -5.232 5.484 25.673 1.00 93.31 88 GLY A C 1
ATOM 624 O O . GLY A 1 88 ? -5.528 4.764 24.715 1.00 93.31 88 GLY A O 1
ATOM 625 N N . VAL A 1 89 ? -3.975 5.829 25.945 1.00 95.31 89 VAL A N 1
ATOM 626 C CA . VAL A 1 89 ? -2.818 5.425 25.138 1.00 95.31 89 VAL A CA 1
ATOM 627 C C . VAL A 1 89 ? -2.446 3.975 25.450 1.00 95.31 89 VAL A C 1
ATOM 629 O O . VAL A 1 89 ? -2.159 3.640 26.595 1.00 95.31 89 VAL A O 1
ATOM 632 N N . VAL A 1 90 ? -2.449 3.123 24.423 1.00 95.00 90 VAL A N 1
ATOM 633 C CA . VAL A 1 90 ? -2.097 1.693 24.524 1.00 95.00 90 VAL A CA 1
ATOM 634 C C . VAL A 1 90 ? -0.622 1.474 24.209 1.00 95.00 90 VAL A C 1
ATOM 636 O O . VAL A 1 90 ? 0.024 0.607 24.791 1.00 95.00 90 VAL A O 1
ATOM 639 N N . PHE A 1 91 ? -0.089 2.267 23.285 1.00 94.19 91 PHE A N 1
ATOM 640 C CA . PHE A 1 91 ? 1.304 2.207 22.885 1.00 94.19 91 PHE A CA 1
ATOM 641 C C . PHE A 1 91 ? 1.790 3.606 22.532 1.00 94.19 91 PHE A C 1
ATOM 643 O O . PHE A 1 91 ? 1.135 4.332 21.784 1.00 94.19 91 PHE A O 1
ATOM 650 N N . THR A 1 92 ? 2.971 3.935 23.029 1.00 92.88 92 THR A N 1
ATOM 651 C CA . THR A 1 92 ? 3.784 5.037 22.534 1.00 92.88 92 THR A CA 1
ATOM 652 C C . THR A 1 92 ? 5.182 4.484 22.401 1.00 92.88 92 THR A C 1
ATOM 654 O O . THR A 1 92 ? 5.716 3.923 23.362 1.00 92.88 92 THR A O 1
ATOM 657 N N . GLN A 1 93 ? 5.765 4.629 21.220 1.00 87.88 93 GLN A N 1
ATOM 658 C CA . GLN A 1 93 ? 7.188 4.421 21.056 1.00 87.88 93 GLN A CA 1
ATOM 659 C C . GLN A 1 93 ? 7.866 5.487 21.917 1.00 87.88 93 GLN A C 1
ATOM 661 O O . GLN A 1 93 ? 7.724 6.678 21.654 1.00 87.88 93 GLN A O 1
ATOM 666 N N . ALA A 1 94 ? 8.501 5.073 23.015 1.00 74.25 94 ALA A N 1
ATOM 667 C CA . ALA A 1 94 ? 9.354 5.982 23.766 1.00 74.25 94 ALA A CA 1
ATOM 668 C C . ALA A 1 94 ? 10.422 6.519 22.805 1.00 74.25 94 ALA A C 1
ATOM 670 O O . ALA A 1 94 ? 10.868 5.765 21.938 1.00 74.25 94 ALA A O 1
ATOM 671 N N . ASP A 1 95 ? 10.875 7.759 22.998 1.00 51.78 95 ASP A 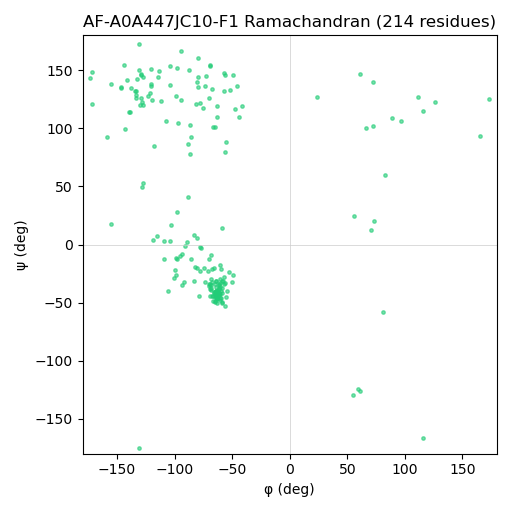N 1
ATOM 672 C CA . ASP A 1 95 ? 11.932 8.425 22.209 1.00 51.78 95 ASP A CA 1
ATOM 673 C C . ASP A 1 95 ? 13.303 7.688 22.222 1.00 51.78 95 ASP A C 1
ATOM 675 O O . ASP A 1 95 ? 14.324 8.241 21.835 1.00 51.78 95 ASP A O 1
ATOM 679 N N . ASN A 1 96 ? 13.343 6.429 22.671 1.00 42.62 96 ASN A N 1
ATOM 680 C CA . ASN A 1 96 ? 14.488 5.535 22.787 1.00 42.62 96 ASN A CA 1
ATOM 681 C C . ASN A 1 96 ? 14.225 4.180 22.104 1.00 42.62 96 ASN A C 1
ATOM 683 O O . ASN A 1 96 ? 14.408 3.122 22.709 1.00 42.62 96 ASN A O 1
ATOM 687 N N . ALA A 1 97 ? 13.822 4.174 20.837 1.00 45.09 97 ALA A N 1
ATOM 688 C CA . ALA A 1 97 ? 14.279 3.091 19.977 1.00 45.09 97 ALA A CA 1
ATOM 689 C C . ALA A 1 97 ? 15.625 3.560 19.439 1.00 45.09 97 ALA A C 1
ATOM 691 O O . ALA A 1 97 ? 15.662 4.454 18.601 1.00 45.09 97 ALA A O 1
ATOM 692 N N . GLN A 1 98 ? 16.713 3.022 19.999 1.00 42.06 98 GLN A N 1
ATOM 693 C CA . GLN A 1 98 ? 18.037 3.154 19.410 1.00 42.06 98 GLN A CA 1
ATOM 694 C C . GLN A 1 98 ? 17.874 2.968 17.902 1.00 42.06 98 GLN A C 1
ATOM 696 O O . GLN A 1 98 ? 17.390 1.925 17.453 1.00 42.06 98 GLN A O 1
ATOM 701 N N . GLU A 1 99 ? 18.239 3.992 17.139 1.00 43.50 99 GLU A N 1
ATOM 702 C CA . GLU A 1 99 ? 18.730 3.780 15.794 1.00 43.50 99 GLU A CA 1
ATOM 703 C C . GLU A 1 99 ? 19.901 2.806 15.971 1.00 43.50 99 GLU A C 1
ATOM 705 O O . GLU A 1 99 ? 21.046 3.197 16.178 1.00 43.50 99 GLU A O 1
ATOM 710 N N . GLU A 1 100 ? 19.628 1.496 15.956 1.00 42.00 100 GLU A N 1
ATOM 711 C CA . GLU A 1 100 ? 20.568 0.617 15.287 1.00 42.00 100 GLU A CA 1
ATOM 712 C C . GLU A 1 100 ? 20.812 1.331 13.967 1.00 42.00 100 GLU A C 1
ATOM 714 O O . GLU A 1 100 ? 19.847 1.575 13.233 1.00 42.00 100 GLU A O 1
ATOM 719 N N . GLU A 1 101 ? 22.053 1.765 13.731 1.00 46.84 101 GLU A N 1
ATOM 720 C CA . GLU A 1 101 ? 22.516 2.202 12.423 1.00 46.84 101 GLU A CA 1
ATOM 721 C C . GLU A 1 101 ? 22.256 1.036 11.467 1.00 46.84 101 GLU A C 1
ATOM 723 O O . GLU A 1 101 ? 23.127 0.230 11.141 1.00 46.84 101 GLU A O 1
ATOM 728 N N . LYS A 1 102 ? 21.006 0.896 11.032 1.00 51.78 102 LYS A N 1
ATOM 729 C CA . LYS A 1 102 ? 20.647 0.129 9.868 1.00 51.78 102 LYS A CA 1
ATOM 730 C C . LYS A 1 102 ? 21.318 0.918 8.780 1.00 51.78 102 LYS A C 1
ATOM 732 O O . LYS A 1 102 ? 20.854 2.000 8.417 1.00 51.78 102 LYS A O 1
ATOM 737 N N . THR A 1 103 ? 22.465 0.413 8.341 1.00 58.19 103 THR A N 1
ATOM 738 C CA . THR A 1 103 ? 23.147 0.902 7.158 1.00 58.19 103 THR A CA 1
ATOM 739 C C . THR A 1 103 ? 22.080 1.088 6.101 1.00 58.19 103 THR A C 1
ATOM 741 O O . THR A 1 103 ? 21.436 0.134 5.658 1.00 58.19 103 THR A O 1
ATOM 744 N N . SER A 1 104 ? 21.807 2.356 5.791 1.00 69.69 104 SER A N 1
ATOM 745 C CA . SER A 1 104 ? 20.793 2.700 4.812 1.00 69.69 104 SER A CA 1
ATOM 746 C C . SER A 1 104 ? 21.112 1.904 3.551 1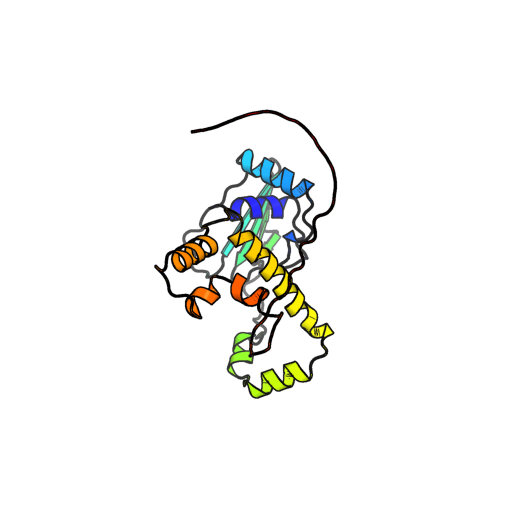.00 69.69 104 SER A C 1
ATOM 748 O O . SER A 1 104 ? 22.273 1.907 3.127 1.00 69.69 104 SER A O 1
ATOM 750 N N . PRO A 1 105 ? 20.135 1.231 2.922 1.00 73.94 105 PRO A N 1
ATOM 751 C CA . PRO A 1 105 ? 20.370 0.570 1.645 1.00 73.94 105 PRO A CA 1
ATOM 752 C C . PRO A 1 105 ? 21.037 1.512 0.631 1.00 73.94 105 PRO A C 1
ATOM 754 O O . PRO A 1 105 ? 21.882 1.085 -0.151 1.00 73.94 105 PRO A O 1
ATOM 757 N N . LEU A 1 106 ? 20.734 2.816 0.701 1.00 74.44 106 LEU A N 1
ATOM 758 C CA . LEU A 1 106 ? 21.389 3.844 -0.110 1.00 74.44 106 LEU A CA 1
ATOM 759 C C . LEU A 1 106 ? 22.847 4.099 0.290 1.00 74.44 106 LEU A C 1
ATOM 761 O O . LEU A 1 106 ? 23.658 4.361 -0.589 1.00 74.44 106 LEU A O 1
ATOM 765 N N . GLY A 1 107 ? 23.187 3.998 1.576 1.00 82.62 107 GLY A N 1
ATOM 766 C CA . GLY A 1 107 ? 24.565 4.103 2.066 1.00 82.62 107 GLY A CA 1
ATOM 767 C C . GLY A 1 107 ? 25.438 2.917 1.645 1.00 82.62 107 GLY A C 1
ATOM 768 O O . GLY A 1 107 ? 26.609 3.087 1.322 1.00 82.62 107 GLY A O 1
ATOM 769 N N . VAL A 1 108 ? 24.867 1.712 1.568 1.00 81.50 108 VAL A N 1
ATOM 770 C CA . VAL A 1 108 ? 25.571 0.556 0.988 1.00 81.50 108 VAL A CA 1
ATOM 771 C C . VAL A 1 108 ? 25.790 0.780 -0.510 1.00 81.50 108 VAL A C 1
ATOM 773 O O . VAL A 1 108 ? 26.913 0.667 -1.004 1.00 81.50 108 VAL A O 1
ATOM 776 N N . LEU A 1 109 ? 24.737 1.173 -1.233 1.00 84.50 109 LEU A N 1
ATOM 777 C CA . LEU A 1 109 ? 24.811 1.410 -2.676 1.00 84.50 109 LEU A CA 1
ATOM 778 C C . LEU A 1 109 ? 25.740 2.571 -3.055 1.00 84.50 109 LEU A C 1
ATOM 780 O O . LEU A 1 109 ? 26.369 2.500 -4.106 1.00 84.50 109 LEU A O 1
ATOM 784 N N . SER A 1 110 ? 25.887 3.605 -2.219 1.00 87.44 110 SER A N 1
ATOM 785 C CA . SER A 1 110 ? 26.796 4.728 -2.500 1.00 87.44 110 SER A CA 1
ATOM 786 C C . SER A 1 110 ? 28.272 4.334 -2.509 1.00 87.44 110 SER A C 1
ATOM 788 O O . SER A 1 110 ? 29.088 5.048 -3.089 1.00 87.44 110 SER A O 1
ATOM 790 N N . HIS A 1 111 ? 28.614 3.205 -1.886 1.00 89.19 111 HIS A N 1
ATOM 791 C CA . HIS A 1 111 ? 29.963 2.641 -1.878 1.00 89.19 111 HIS A CA 1
ATOM 792 C C . HIS A 1 111 ? 30.087 1.368 -2.722 1.00 89.19 111 HIS A C 1
ATOM 794 O O . HIS A 1 111 ? 31.166 0.788 -2.767 1.00 89.19 111 HIS A O 1
ATOM 800 N N . THR A 1 112 ? 29.015 0.947 -3.400 1.00 91.94 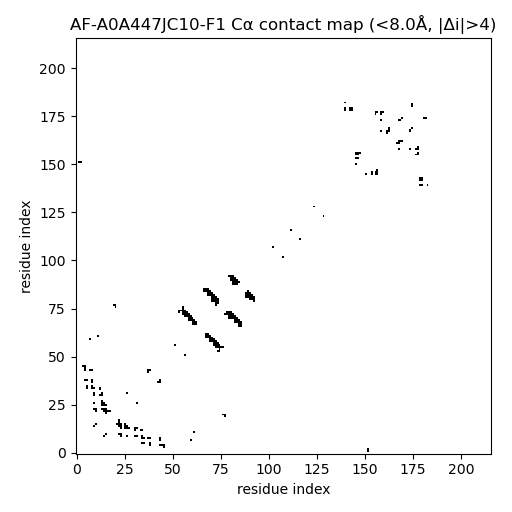112 THR A N 1
ATOM 801 C CA . THR A 1 112 ? 29.025 -0.239 -4.263 1.00 91.94 112 THR A CA 1
ATOM 802 C C . THR A 1 112 ? 29.308 0.167 -5.710 1.00 91.94 112 THR A C 1
ATOM 804 O O . THR A 1 112 ? 28.597 0.981 -6.303 1.00 91.94 112 THR A O 1
ATOM 807 N N . SER A 1 113 ? 30.337 -0.421 -6.307 1.00 95.38 113 SER A N 1
ATOM 808 C CA . SER A 1 113 ? 30.708 -0.230 -7.709 1.00 95.38 113 SER A CA 1
ATOM 809 C C . SER A 1 113 ? 29.841 -1.059 -8.667 1.00 95.38 113 SER A C 1
ATOM 811 O O . SER A 1 113 ? 29.234 -2.068 -8.306 1.00 95.38 113 SER A O 1
ATOM 813 N N . LEU A 1 114 ? 29.817 -0.668 -9.947 1.00 94.06 114 LEU A N 1
ATOM 814 C CA . LEU A 1 114 ? 29.128 -1.435 -10.992 1.00 94.06 114 LEU A CA 1
ATOM 815 C C . LEU A 1 114 ? 29.711 -2.848 -11.165 1.00 94.06 114 LEU A C 1
ATOM 817 O O . LEU A 1 114 ? 28.971 -3.784 -11.465 1.00 94.06 114 LEU A O 1
ATOM 821 N N . GLU A 1 115 ? 31.023 -2.999 -10.976 1.00 96.69 115 GLU A N 1
ATOM 822 C CA . GLU A 1 115 ? 31.707 -4.293 -11.032 1.00 96.69 115 GLU A CA 1
ATOM 823 C C . GLU A 1 115 ? 31.206 -5.231 -9.930 1.00 96.69 115 GLU A C 1
ATOM 825 O O . GLU A 1 115 ? 30.847 -6.372 -10.216 1.00 96.69 115 GLU A O 1
ATOM 830 N N . GLU A 1 116 ? 31.085 -4.737 -8.696 1.00 95.31 116 GLU A N 1
ATOM 831 C CA . GLU A 1 116 ? 30.561 -5.510 -7.564 1.00 95.31 116 GLU A CA 1
ATOM 832 C C . GLU A 1 116 ? 29.095 -5.905 -7.771 1.00 95.31 116 GLU A C 1
ATOM 834 O O . GLU A 1 116 ? 28.723 -7.050 -7.505 1.00 95.31 116 GLU A O 1
ATOM 839 N N . ILE A 1 117 ? 28.269 -5.005 -8.318 1.00 93.38 117 ILE A N 1
ATOM 840 C CA . ILE A 1 117 ? 26.879 -5.324 -8.684 1.00 93.38 117 ILE A CA 1
ATOM 841 C C . ILE A 1 117 ? 26.850 -6.454 -9.719 1.00 93.38 117 ILE A C 1
ATOM 843 O O . ILE A 1 117 ? 26.076 -7.403 -9.581 1.00 93.38 117 ILE A O 1
ATOM 847 N N . LEU A 1 118 ? 27.692 -6.379 -10.753 1.00 95.06 118 LEU A N 1
ATOM 848 C CA . LEU A 1 118 ? 27.745 -7.399 -11.797 1.00 95.06 118 LEU A CA 1
ATOM 849 C C . LEU A 1 118 ? 28.241 -8.743 -11.247 1.00 95.06 118 LEU A C 1
ATOM 851 O O . LEU A 1 118 ? 27.690 -9.789 -11.596 1.00 95.06 118 LEU A O 1
ATOM 855 N N . ALA A 1 119 ? 29.248 -8.726 -10.374 1.00 96.12 119 ALA A N 1
ATOM 856 C CA . ALA A 1 119 ? 29.741 -9.919 -9.698 1.00 96.12 119 ALA A CA 1
ATOM 857 C C . ALA A 1 119 ? 28.637 -10.569 -8.849 1.00 96.12 119 ALA A C 1
ATOM 859 O O . ALA A 1 119 ? 28.400 -11.772 -8.969 1.00 96.12 119 ALA A O 1
ATOM 860 N N . PHE A 1 120 ? 27.901 -9.772 -8.068 1.00 94.44 120 PHE A N 1
ATOM 861 C CA . PHE A 1 120 ? 26.775 -10.246 -7.264 1.00 94.44 120 PHE A CA 1
ATOM 862 C C . PHE A 1 120 ? 25.682 -10.893 -8.122 1.00 94.44 120 PHE A C 1
ATOM 864 O O . PHE A 1 120 ? 25.282 -12.023 -7.849 1.00 94.44 120 PHE A O 1
ATOM 871 N N . VAL A 1 121 ? 25.227 -10.216 -9.183 1.00 93.25 121 VAL A N 1
ATOM 872 C CA . VAL A 1 121 ? 24.149 -10.719 -10.056 1.00 93.25 121 VAL A CA 1
ATOM 873 C C . VAL A 1 121 ? 24.524 -12.047 -10.722 1.00 93.25 121 VAL A C 1
ATOM 875 O O . VAL A 1 121 ? 23.652 -12.887 -10.928 1.00 93.25 121 VAL A O 1
ATOM 878 N N . ASN A 1 122 ? 25.806 -12.258 -11.033 1.00 94.69 122 ASN A N 1
ATOM 879 C CA . ASN A 1 122 ? 26.284 -13.511 -11.619 1.00 94.69 122 ASN A CA 1
ATOM 880 C C . ASN A 1 122 ? 26.498 -14.637 -10.593 1.00 94.69 122 ASN A C 1
ATOM 882 O O . ASN A 1 122 ? 26.542 -15.802 -10.985 1.00 94.69 122 ASN A O 1
ATOM 886 N N . ALA A 1 123 ? 26.649 -14.313 -9.306 1.00 96.62 123 ALA A N 1
ATOM 887 C CA . ALA A 1 123 ? 26.931 -15.285 -8.250 1.00 96.62 123 ALA A CA 1
ATOM 888 C C . ALA A 1 123 ? 25.694 -15.675 -7.423 1.00 96.62 123 ALA A C 1
ATOM 890 O O . ALA A 1 123 ? 25.637 -16.781 -6.882 1.00 96.62 123 ALA A O 1
ATOM 891 N N . VAL A 1 124 ? 24.714 -14.778 -7.289 1.00 96.44 124 VAL A N 1
ATOM 892 C CA . VAL A 1 124 ? 23.546 -14.997 -6.432 1.00 96.44 124 VAL A CA 1
ATOM 893 C C . VAL A 1 124 ? 22.652 -16.119 -6.986 1.00 96.44 124 VAL A C 1
ATOM 895 O O . VAL A 1 124 ? 22.336 -16.128 -8.180 1.00 96.44 124 VAL A O 1
ATOM 898 N N . PRO A 1 125 ? 22.191 -17.067 -6.147 1.00 96.94 125 PRO A N 1
ATOM 899 C CA . PRO A 1 125 ? 21.212 -18.058 -6.571 1.00 96.94 125 PRO A CA 1
ATOM 900 C C . PRO A 1 125 ? 19.944 -17.381 -7.091 1.00 96.94 125 PRO A C 1
ATOM 902 O O . PRO A 1 125 ? 19.381 -16.511 -6.426 1.00 96.94 125 PRO A O 1
ATOM 905 N N . PHE A 1 126 ? 19.459 -17.811 -8.256 1.00 92.62 126 PHE A N 1
ATOM 906 C CA . PHE A 1 126 ? 18.293 -17.197 -8.895 1.00 92.62 126 PHE A CA 1
ATOM 907 C C . PHE A 1 126 ? 17.065 -17.147 -7.974 1.00 92.62 126 PHE A C 1
ATOM 909 O O . PHE A 1 126 ? 16.369 -16.134 -7.929 1.00 92.62 126 PHE A O 1
ATOM 916 N N . ASP A 1 127 ? 16.826 -18.202 -7.191 1.00 95.38 127 ASP A N 1
ATOM 917 C CA . ASP A 1 127 ? 15.693 -18.260 -6.264 1.00 95.38 127 ASP A CA 1
ATOM 918 C C . ASP A 1 127 ? 15.721 -17.151 -5.200 1.00 95.38 127 ASP A C 1
ATOM 920 O O . ASP A 1 127 ? 14.660 -16.671 -4.803 1.00 95.38 127 ASP A O 1
ATOM 924 N N . ALA A 1 128 ? 16.905 -16.673 -4.797 1.00 94.06 128 ALA A N 1
ATOM 925 C CA . ALA A 1 128 ? 17.040 -15.586 -3.826 1.00 94.06 128 ALA A CA 1
ATOM 926 C C . ALA A 1 128 ? 16.615 -14.218 -4.392 1.00 94.06 128 ALA A C 1
ATOM 928 O O . ALA A 1 128 ? 16.241 -13.328 -3.634 1.00 94.06 128 ALA A O 1
ATOM 929 N N . ILE A 1 129 ? 16.637 -14.052 -5.720 1.00 94.06 129 ILE A N 1
ATOM 930 C CA . ILE A 1 129 ? 16.267 -12.805 -6.412 1.00 94.06 129 ILE A CA 1
ATOM 931 C C . ILE A 1 129 ? 15.018 -12.950 -7.291 1.00 94.06 129 ILE A C 1
ATOM 933 O O . ILE A 1 129 ? 14.648 -12.022 -8.013 1.00 94.06 129 ILE A O 1
ATOM 937 N N . ARG A 1 130 ? 14.327 -14.096 -7.224 1.00 93.25 130 ARG A N 1
ATOM 938 C CA . ARG A 1 130 ? 13.147 -14.392 -8.051 1.00 93.25 130 ARG A CA 1
ATOM 939 C C . ARG A 1 130 ? 12.038 -13.350 -7.897 1.00 93.25 130 ARG A C 1
ATOM 941 O O . ARG A 1 130 ? 11.383 -13.008 -8.880 1.00 93.25 130 ARG A O 1
ATOM 948 N N . PHE A 1 131 ? 11.892 -12.790 -6.697 1.00 90.69 131 PHE A N 1
ATOM 949 C CA . PHE A 1 131 ? 10.908 -11.750 -6.391 1.00 90.69 131 PHE A CA 1
ATOM 950 C C . PHE A 1 131 ? 11.043 -10.506 -7.288 1.00 90.69 131 PHE A C 1
ATOM 952 O O . PHE A 1 131 ? 10.046 -9.846 -7.567 1.00 90.69 131 PHE A O 1
ATOM 959 N N . ILE A 1 132 ? 12.244 -10.200 -7.799 1.00 92.50 132 ILE A N 1
ATOM 960 C CA . ILE A 1 132 ? 12.466 -9.076 -8.723 1.00 92.50 132 ILE A CA 1
ATOM 961 C C . ILE A 1 132 ? 11.707 -9.309 -10.034 1.00 92.50 132 ILE A C 1
ATOM 963 O O . ILE A 1 132 ? 11.108 -8.385 -10.589 1.00 92.50 132 ILE A O 1
ATOM 967 N N . LEU A 1 133 ? 11.697 -10.550 -10.530 1.00 90.38 133 LEU A N 1
ATOM 968 C CA . LEU A 1 133 ? 10.958 -10.908 -11.737 1.00 90.38 133 LEU A CA 1
ATOM 969 C C . LEU A 1 133 ? 9.446 -10.864 -11.499 1.00 90.38 133 LEU A C 1
ATOM 971 O O . LEU A 1 133 ? 8.704 -10.416 -12.374 1.00 90.38 133 LEU A O 1
ATOM 975 N N . ASP A 1 134 ? 8.992 -11.291 -10.324 1.00 89.56 134 ASP A N 1
ATOM 976 C CA . ASP A 1 134 ? 7.577 -11.222 -9.958 1.00 89.56 134 ASP A CA 1
ATOM 977 C C . ASP A 1 134 ? 7.110 -9.764 -9.836 1.00 89.56 134 ASP A C 1
ATOM 979 O O . ASP A 1 134 ? 6.081 -9.401 -10.411 1.00 89.56 134 ASP A O 1
ATOM 983 N N . ALA A 1 135 ? 7.926 -8.891 -9.239 1.00 89.56 135 ALA A N 1
ATOM 984 C CA . ALA A 1 135 ? 7.692 -7.450 -9.227 1.00 89.56 135 ALA A CA 1
ATOM 985 C C . ALA A 1 135 ? 7.657 -6.862 -10.648 1.00 89.56 135 ALA A C 1
ATOM 987 O O . ALA A 1 135 ? 6.774 -6.065 -10.965 1.00 89.56 135 ALA A O 1
ATOM 988 N N . ALA A 1 136 ? 8.563 -7.278 -11.541 1.00 89.06 136 ALA A N 1
ATOM 989 C CA . ALA A 1 136 ? 8.564 -6.827 -12.933 1.00 89.06 136 ALA A CA 1
ATOM 990 C C . ALA A 1 136 ? 7.288 -7.248 -13.685 1.00 89.06 136 ALA A C 1
ATOM 992 O O . ALA A 1 136 ? 6.723 -6.450 -14.437 1.00 89.06 136 ALA A O 1
ATOM 993 N N . ARG A 1 137 ? 6.806 -8.478 -13.465 1.00 90.38 137 ARG A N 1
ATOM 994 C CA . ARG A 1 137 ? 5.546 -8.976 -14.041 1.00 90.38 137 ARG A CA 1
ATOM 995 C C . ARG A 1 137 ? 4.346 -8.194 -13.514 1.00 90.38 137 ARG A C 1
ATOM 997 O O . ARG A 1 137 ? 3.536 -7.732 -14.316 1.00 90.38 137 ARG A O 1
ATOM 1004 N N . LEU A 1 138 ? 4.259 -8.016 -12.195 1.00 88.88 138 LEU A N 1
ATOM 1005 C CA . LEU A 1 138 ? 3.161 -7.306 -11.540 1.00 88.88 138 LEU A CA 1
ATOM 1006 C C . LEU A 1 138 ? 3.111 -5.840 -11.977 1.00 88.88 138 LEU A C 1
ATOM 1008 O O . LEU A 1 138 ? 2.077 -5.376 -12.454 1.00 88.88 138 LEU A O 1
ATOM 1012 N N . ASN A 1 139 ? 4.240 -5.133 -11.913 1.00 89.06 139 ASN A N 1
ATOM 1013 C CA . ASN A 1 139 ? 4.330 -3.736 -12.337 1.00 89.06 139 ASN A CA 1
ATOM 1014 C C . ASN A 1 139 ? 4.059 -3.578 -13.839 1.00 89.06 139 ASN A C 1
ATOM 1016 O O . ASN A 1 139 ? 3.412 -2.616 -14.254 1.00 89.06 139 ASN A O 1
ATOM 1020 N N . GLY A 1 140 ? 4.506 -4.535 -14.657 1.00 87.88 140 GLY A N 1
ATOM 1021 C CA . GLY A 1 140 ? 4.214 -4.566 -16.088 1.00 87.88 140 GLY A CA 1
ATOM 1022 C C . GLY A 1 140 ? 2.719 -4.711 -16.379 1.00 87.88 140 GLY A C 1
ATOM 1023 O O . GLY A 1 140 ? 2.180 -3.954 -17.187 1.00 87.88 140 GLY A O 1
ATOM 1024 N N . ALA A 1 141 ? 2.038 -5.639 -15.704 1.00 89.31 141 ALA A N 1
ATOM 1025 C CA . ALA A 1 141 ? 0.593 -5.823 -15.834 1.00 89.31 141 ALA A CA 1
ATOM 1026 C C . ALA A 1 141 ? -0.184 -4.589 -15.344 1.00 89.31 141 ALA A C 1
ATOM 1028 O O . ALA A 1 141 ? -1.066 -4.100 -16.050 1.00 89.31 141 ALA A O 1
ATOM 1029 N N . LEU A 1 142 ? 0.196 -4.034 -14.188 1.00 86.75 142 LEU A N 1
ATOM 1030 C CA . LEU A 1 142 ? -0.416 -2.830 -13.623 1.00 86.75 142 LEU A CA 1
ATOM 1031 C C . LEU A 1 142 ? -0.255 -1.619 -14.549 1.00 86.75 142 LEU A C 1
ATOM 1033 O O . LEU A 1 142 ? -1.201 -0.862 -14.758 1.00 86.75 142 LEU A O 1
ATOM 1037 N N . SER A 1 143 ? 0.923 -1.450 -15.150 1.00 85.88 143 SER A N 1
ATOM 1038 C CA . SER A 1 143 ? 1.153 -0.386 -16.123 1.00 85.88 143 SER A CA 1
ATOM 1039 C C . SER A 1 143 ? 0.297 -0.551 -17.379 1.00 85.88 143 SER A C 1
ATOM 1041 O O . SER A 1 143 ? -0.266 0.437 -17.850 1.00 85.88 143 SER A O 1
ATOM 1043 N N . GLN A 1 144 ? 0.177 -1.769 -17.917 1.00 84.44 144 GLN A N 1
ATOM 1044 C CA . GLN A 1 144 ? -0.674 -2.029 -19.083 1.00 84.44 144 GLN A CA 1
ATOM 1045 C C . GLN A 1 144 ? -2.137 -1.708 -18.787 1.00 84.44 144 GLN A C 1
ATOM 1047 O O . GLN A 1 144 ? -2.807 -1.084 -19.610 1.00 84.44 144 GLN A O 1
ATOM 1052 N N . GLU A 1 145 ? -2.619 -2.088 -17.606 1.00 86.81 145 GLU A N 1
ATOM 1053 C CA . GLU A 1 145 ? -3.967 -1.750 -17.160 1.00 86.81 145 GLU A CA 1
ATOM 1054 C C . GLU A 1 145 ? -4.142 -0.229 -17.015 1.00 86.81 145 GLU A C 1
ATOM 1056 O O . GLU A 1 145 ? -5.109 0.341 -17.521 1.00 86.81 145 GLU A O 1
ATOM 1061 N N . GLY A 1 146 ? -3.144 0.452 -16.441 1.00 84.75 146 GLY A N 1
ATOM 1062 C CA . GLY A 1 146 ? -3.079 1.911 -16.328 1.00 84.75 146 GLY A CA 1
ATOM 1063 C C . GLY A 1 146 ? -3.147 2.663 -17.665 1.00 84.75 146 GLY A C 1
ATOM 1064 O O . GLY A 1 146 ? -3.669 3.776 -17.713 1.00 84.75 146 GLY A O 1
ATOM 1065 N N . LEU A 1 147 ? -2.632 2.069 -18.748 1.00 84.12 147 LEU A N 1
ATOM 1066 C CA . LEU A 1 147 ? -2.673 2.636 -20.102 1.00 84.12 147 LEU A CA 1
ATOM 1067 C C . LEU A 1 147 ? -3.992 2.354 -20.833 1.00 84.12 147 LEU A C 1
ATOM 1069 O O . LEU A 1 147 ? -4.408 3.164 -21.664 1.00 84.12 147 LEU A O 1
ATOM 1073 N N . ARG A 1 148 ? -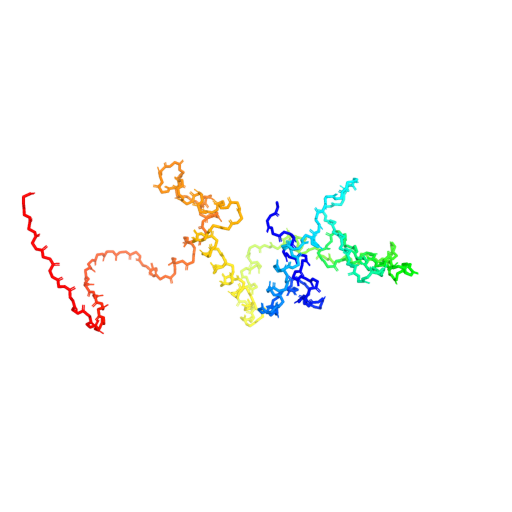4.633 1.213 -20.552 1.00 84.38 148 ARG A N 1
ATOM 1074 C CA . ARG A 1 148 ? -5.902 0.803 -21.177 1.00 84.38 148 ARG A CA 1
ATOM 1075 C C . ARG A 1 148 ? -7.106 1.508 -20.568 1.00 84.38 148 ARG A C 1
ATOM 1077 O O . ARG A 1 148 ? -8.000 1.924 -21.301 1.00 84.38 148 ARG A O 1
ATOM 1084 N N . GLY A 1 149 ? -7.145 1.600 -19.242 1.00 79.44 149 GLY A N 1
ATOM 1085 C CA . GLY A 1 149 ? -8.282 2.146 -18.515 1.00 79.44 149 GLY A CA 1
ATOM 1086 C C . GLY A 1 149 ? -8.153 3.632 -18.190 1.00 79.44 149 GLY A C 1
ATOM 1087 O O . GLY A 1 149 ? -7.083 4.239 -18.246 1.00 79.44 149 GLY A O 1
ATOM 1088 N N . SER A 1 150 ? -9.271 4.223 -17.779 1.00 79.50 150 SER A N 1
ATOM 1089 C CA . SER A 1 150 ? -9.305 5.569 -17.214 1.00 79.50 150 SER A CA 1
ATOM 1090 C C . SER A 1 150 ? -9.037 5.508 -15.710 1.00 79.50 150 SER A C 1
ATOM 1092 O O . SER A 1 150 ? -9.944 5.662 -14.895 1.00 79.50 150 SER A O 1
ATOM 1094 N N . TRP A 1 151 ? -7.765 5.341 -15.341 1.00 82.19 151 TRP A N 1
ATOM 1095 C CA . TRP A 1 151 ? -7.316 5.315 -13.944 1.00 82.19 151 TRP A CA 1
ATOM 1096 C C . TRP A 1 151 ? -6.622 6.613 -13.508 1.00 82.19 151 TRP A C 1
ATOM 1098 O O . TRP A 1 151 ? -5.766 7.140 -14.224 1.00 82.19 151 TRP A O 1
ATOM 1108 N N . GLY A 1 152 ? -6.938 7.096 -12.303 1.00 79.94 152 GLY A N 1
ATOM 1109 C CA . GLY A 1 152 ? -6.219 8.201 -11.660 1.00 79.94 152 GLY A CA 1
ATOM 1110 C C . GLY A 1 152 ? -6.145 9.472 -12.514 1.00 79.94 152 GLY A C 1
ATOM 1111 O O . GLY A 1 152 ? -7.155 9.946 -13.014 1.00 79.94 152 GLY A O 1
ATOM 1112 N N . LEU A 1 153 ? -4.935 10.023 -12.663 1.00 82.94 153 LEU A N 1
ATOM 1113 C CA . LEU A 1 153 ? -4.659 11.232 -13.456 1.00 82.94 153 LEU A CA 1
ATOM 1114 C C . LEU A 1 153 ? -4.347 10.946 -14.935 1.00 82.94 153 LEU A C 1
ATOM 1116 O O . LEU A 1 153 ? -4.013 11.862 -15.680 1.00 82.94 153 LEU A O 1
ATOM 1120 N N . HIS A 1 154 ? -4.404 9.682 -15.365 1.00 85.56 154 HIS A N 1
ATOM 1121 C CA . HIS A 1 154 ? -4.196 9.275 -16.760 1.00 85.56 154 HIS A CA 1
ATOM 1122 C C . HIS A 1 154 ? -2.856 9.710 -17.387 1.00 85.56 154 HIS A C 1
ATOM 1124 O O . HIS A 1 154 ? -2.773 9.817 -18.614 1.00 85.56 154 HIS A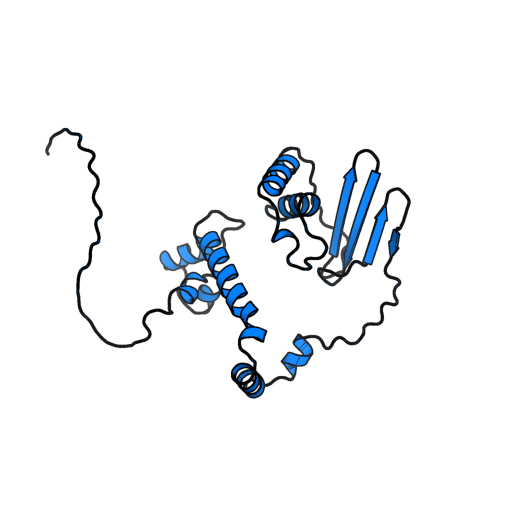 O 1
ATOM 1130 N N . ILE A 1 155 ? -1.808 9.945 -16.586 1.00 83.62 155 ILE A N 1
ATOM 1131 C CA . ILE A 1 155 ? -0.529 10.511 -17.056 1.00 83.62 155 ILE A CA 1
ATOM 1132 C C . ILE A 1 155 ? 0.082 9.673 -18.184 1.00 83.62 155 ILE A C 1
ATOM 1134 O O . ILE A 1 155 ? 0.323 10.205 -19.264 1.00 83.62 155 ILE A O 1
ATOM 1138 N N . GLY A 1 156 ? 0.247 8.362 -17.977 1.00 82.81 156 GLY A N 1
ATOM 1139 C CA . GLY A 1 156 ? 0.831 7.469 -18.987 1.00 82.81 156 GLY A CA 1
ATOM 1140 C C . GLY A 1 156 ? 0.043 7.469 -20.302 1.00 82.81 156 GLY A C 1
ATOM 1141 O O . GLY A 1 156 ? 0.610 7.704 -21.366 1.00 82.81 156 GLY A O 1
ATOM 1142 N N . SER A 1 157 ? -1.285 7.301 -20.237 1.00 84.12 157 SER A N 1
ATOM 1143 C CA . SER A 1 157 ? -2.135 7.286 -21.441 1.00 84.12 157 SER A CA 1
ATOM 1144 C C . SER A 1 157 ? -2.157 8.637 -22.171 1.00 84.12 157 SER A C 1
ATOM 1146 O O . SER A 1 157 ? -2.228 8.687 -23.399 1.00 84.12 157 SER A O 1
ATOM 1148 N N . THR A 1 158 ? -2.074 9.745 -21.428 1.00 86.94 158 THR A N 1
ATOM 1149 C CA . THR A 1 158 ? -2.028 11.097 -21.993 1.00 86.94 158 THR A CA 1
ATOM 1150 C C . THR A 1 158 ? -0.708 11.325 -22.710 1.00 86.94 158 THR A C 1
ATOM 1152 O O . THR A 1 158 ? -0.714 11.830 -23.832 1.00 86.94 158 THR A O 1
ATOM 1155 N N . LEU A 1 159 ? 0.407 10.916 -22.099 1.00 85.88 159 LEU A N 1
ATOM 1156 C CA . LEU A 1 159 ? 1.736 11.046 -22.682 1.00 85.88 159 LEU A CA 1
ATOM 1157 C C . LEU A 1 159 ? 1.868 10.219 -23.965 1.00 85.88 159 LEU A C 1
ATOM 1159 O O . LEU A 1 159 ? 2.285 10.758 -24.987 1.00 85.88 159 LEU A O 1
ATOM 1163 N N . ALA A 1 160 ? 1.414 8.962 -23.945 1.00 83.62 160 ALA A N 1
ATOM 1164 C CA . ALA A 1 160 ? 1.388 8.099 -25.126 1.00 83.62 160 ALA A CA 1
ATOM 1165 C C . ALA A 1 160 ? 0.615 8.750 -26.288 1.00 83.62 160 ALA A C 1
ATOM 1167 O O . ALA A 1 160 ? 1.125 8.840 -27.405 1.00 83.62 160 ALA A O 1
ATOM 1168 N N . LYS A 1 161 ? -0.565 9.326 -26.009 1.00 86.81 161 LYS A N 1
ATOM 1169 C CA . LYS A 1 161 ? -1.352 10.073 -27.006 1.00 86.81 161 LYS A CA 1
ATOM 1170 C C . LYS A 1 161 ? -0.615 11.299 -27.548 1.00 86.81 161 LYS A C 1
ATOM 1172 O O . LYS A 1 161 ? -0.735 11.586 -28.735 1.00 86.81 161 LYS A O 1
ATOM 1177 N N . GLN A 1 162 ? 0.127 12.041 -26.721 1.00 89.19 162 GLN A N 1
ATOM 1178 C CA . GLN A 1 162 ? 0.906 13.185 -27.216 1.00 89.19 162 GLN A CA 1
ATOM 1179 C C . GLN A 1 162 ? 2.074 12.739 -28.105 1.00 89.19 162 GLN A C 1
ATOM 1181 O O . GLN A 1 162 ? 2.330 13.382 -29.125 1.00 89.19 162 GLN A O 1
ATOM 1186 N N . CYS A 1 163 ? 2.726 11.621 -27.777 1.00 87.88 163 CYS A N 1
ATOM 1187 C CA . CYS A 1 163 ? 3.742 11.013 -28.635 1.00 87.88 163 CYS A CA 1
ATOM 1188 C C . CYS A 1 163 ? 3.155 10.552 -29.978 1.00 87.88 163 CYS A C 1
ATOM 1190 O O . CYS A 1 163 ? 3.755 10.777 -31.025 1.00 87.88 163 CYS A O 1
ATOM 1192 N N . ASP A 1 164 ? 1.970 9.937 -29.974 1.00 87.06 164 ASP A N 1
ATOM 1193 C CA . ASP A 1 164 ? 1.297 9.491 -31.203 1.00 87.06 164 ASP A CA 1
ATOM 1194 C C . ASP A 1 164 ? 0.819 10.657 -32.076 1.00 87.06 164 ASP A C 1
ATOM 1196 O O . ASP A 1 164 ? 0.813 10.557 -33.301 1.00 87.06 164 ASP A O 1
ATOM 1200 N N . ARG A 1 165 ? 0.485 11.794 -31.457 1.00 90.31 165 ARG A N 1
ATOM 1201 C CA . ARG A 1 165 ? 0.167 13.051 -32.151 1.00 90.31 165 ARG A CA 1
ATOM 1202 C C . ARG A 1 165 ? 1.406 13.799 -32.657 1.00 90.31 165 ARG A C 1
ATOM 1204 O O . ARG A 1 165 ? 1.250 14.858 -33.257 1.00 90.31 165 ARG A O 1
ATOM 1211 N N . GLY A 1 166 ? 2.612 13.295 -32.390 1.00 89.81 166 GLY A N 1
ATOM 1212 C CA . GLY A 1 166 ? 3.873 13.940 -32.766 1.00 89.81 166 GLY A CA 1
ATOM 1213 C C . GLY A 1 166 ? 4.200 15.205 -31.966 1.00 89.81 166 GLY A C 1
ATOM 1214 O O . GLY A 1 166 ? 5.096 15.948 -32.351 1.00 89.81 166 GLY A O 1
ATOM 1215 N N . LEU A 1 167 ? 3.487 15.461 -30.864 1.00 90.56 167 LEU A N 1
ATOM 1216 C CA . LEU A 1 167 ? 3.729 16.612 -29.986 1.00 90.56 167 LEU A CA 1
ATOM 1217 C C . LEU A 1 167 ? 4.862 16.349 -28.987 1.00 90.56 167 LEU A C 1
ATOM 1219 O O . LEU A 1 167 ? 5.432 17.294 -28.451 1.00 90.56 167 LEU A O 1
ATOM 1223 N N . LEU A 1 168 ? 5.189 15.077 -28.748 1.00 88.56 168 LEU A N 1
ATOM 1224 C CA . LEU A 1 168 ? 6.330 14.640 -27.949 1.00 88.56 168 LEU A CA 1
ATOM 1225 C C . LEU A 1 168 ? 7.162 13.612 -28.719 1.00 88.56 168 LEU A C 1
ATOM 1227 O O . LEU A 1 168 ? 6.626 12.797 -29.473 1.00 88.56 168 LEU A O 1
ATOM 1231 N N . ALA A 1 169 ? 8.479 13.649 -28.517 1.00 87.06 169 ALA A N 1
ATOM 1232 C CA . ALA A 1 169 ? 9.400 12.689 -29.109 1.00 87.06 169 ALA A CA 1
ATOM 1233 C C . ALA A 1 169 ? 9.277 11.317 -28.430 1.00 87.06 169 ALA A C 1
ATOM 1235 O O . ALA A 1 169 ? 9.082 11.238 -27.223 1.00 87.06 169 ALA A O 1
ATOM 1236 N N . LYS A 1 170 ? 9.436 10.233 -29.198 1.00 83.88 170 LYS A N 1
ATOM 1237 C CA . LYS A 1 170 ? 9.536 8.861 -28.670 1.00 83.88 170 LYS A CA 1
ATOM 1238 C C . LYS A 1 170 ? 11.002 8.548 -28.363 1.00 83.88 170 LYS A C 1
ATOM 1240 O O . LYS A 1 170 ? 11.718 8.018 -29.208 1.00 83.88 170 LYS A O 1
ATOM 1245 N N . ASP A 1 171 ? 11.443 8.913 -27.169 1.00 84.38 171 ASP A N 1
ATOM 1246 C CA . ASP A 1 171 ? 12.826 8.818 -26.697 1.00 84.38 171 ASP A CA 1
ATOM 1247 C C . ASP A 1 171 ? 12.911 8.145 -25.316 1.00 84.38 171 ASP A C 1
ATOM 1249 O O . ASP A 1 171 ? 11.921 7.643 -24.784 1.00 84.38 171 ASP A O 1
ATOM 1253 N N . LEU A 1 172 ? 14.109 8.092 -24.725 1.00 81.75 172 LEU A N 1
ATOM 1254 C CA . LEU A 1 172 ? 14.297 7.461 -23.417 1.00 81.75 172 LEU A CA 1
ATOM 1255 C C . LEU A 1 172 ? 13.468 8.143 -22.318 1.00 81.75 172 LEU A C 1
ATOM 1257 O O . LEU A 1 172 ? 12.964 7.455 -21.432 1.00 81.75 172 LEU A O 1
ATOM 1261 N N . SER A 1 173 ? 13.324 9.468 -22.377 1.00 81.19 173 SER A N 1
ATOM 1262 C CA . SER A 1 173 ? 12.625 10.242 -21.351 1.00 81.19 173 SER A CA 1
ATOM 1263 C C . SER A 1 173 ? 11.132 9.926 -21.344 1.00 81.19 173 SER A C 1
ATOM 1265 O O . SER A 1 173 ? 10.563 9.636 -20.295 1.00 81.19 173 SER A O 1
ATOM 1267 N N . THR A 1 174 ? 10.514 9.859 -22.522 1.00 79.06 174 THR A N 1
ATOM 1268 C CA . THR A 1 174 ? 9.101 9.491 -22.677 1.00 79.06 174 THR A CA 1
ATOM 1269 C C . THR A 1 174 ? 8.867 8.000 -22.452 1.00 79.06 174 THR A C 1
ATOM 1271 O O . THR A 1 174 ? 7.850 7.625 -21.872 1.00 79.06 174 THR A O 1
ATOM 1274 N N . ALA A 1 175 ? 9.834 7.145 -22.799 1.00 75.38 175 ALA A N 1
ATOM 1275 C CA . ALA A 1 175 ? 9.765 5.704 -22.554 1.00 75.38 175 ALA A CA 1
ATOM 1276 C C . ALA A 1 175 ? 9.825 5.316 -21.063 1.00 75.38 175 ALA A C 1
ATOM 1278 O O . ALA A 1 175 ? 9.400 4.219 -20.708 1.00 75.38 175 ALA A O 1
ATOM 1279 N N . ILE A 1 176 ? 10.343 6.175 -20.176 1.00 75.12 176 ILE A N 1
ATOM 1280 C CA . ILE A 1 176 ? 10.284 5.943 -18.719 1.00 75.12 176 ILE A CA 1
ATOM 1281 C C . ILE A 1 176 ? 8.838 6.029 -18.210 1.00 75.12 176 ILE A C 1
ATOM 1283 O O . ILE A 1 176 ? 8.460 5.300 -17.295 1.00 75.12 176 ILE A O 1
ATOM 1287 N N . PHE A 1 177 ? 8.020 6.875 -18.834 1.00 69.31 177 PHE A N 1
ATOM 1288 C CA . PHE A 1 177 ? 6.620 7.095 -18.468 1.00 69.31 177 PHE A CA 1
ATOM 1289 C C . PHE A 1 177 ? 5.628 6.252 -19.287 1.00 69.31 177 PHE A C 1
ATOM 1291 O O . PHE A 1 177 ? 4.449 6.195 -18.935 1.00 69.31 177 PHE A O 1
ATOM 1298 N N . ASP A 1 178 ? 6.099 5.585 -20.346 1.00 64.56 178 ASP A N 1
ATOM 1299 C CA . ASP A 1 178 ? 5.349 4.623 -21.162 1.00 64.56 178 ASP A CA 1
ATOM 1300 C C . ASP A 1 178 ? 5.993 3.218 -21.089 1.00 64.56 178 ASP A C 1
ATOM 1302 O O . ASP A 1 178 ? 6.791 2.832 -21.955 1.00 64.56 178 ASP A O 1
ATOM 1306 N N . PRO A 1 179 ? 5.667 2.407 -20.063 1.00 55.56 179 PRO A N 1
ATOM 1307 C CA . PRO A 1 179 ? 6.317 1.112 -19.847 1.00 55.56 179 PRO A CA 1
ATOM 1308 C C . PRO A 1 179 ? 5.985 0.063 -20.921 1.00 55.56 179 PRO A C 1
ATOM 1310 O O . PRO A 1 179 ? 6.632 -0.992 -20.969 1.00 55.56 179 PRO A O 1
ATOM 1313 N N . TYR A 1 180 ? 5.026 0.341 -21.818 1.00 49.72 180 TYR A N 1
ATOM 1314 C CA . TYR A 1 180 ? 4.623 -0.557 -22.904 1.00 49.72 180 TYR A CA 1
ATOM 1315 C C . TYR A 1 180 ? 5.793 -0.904 -23.841 1.00 49.72 180 TYR A C 1
ATOM 1317 O O . TYR A 1 180 ? 5.896 -2.030 -24.332 1.00 49.72 180 TYR A O 1
ATOM 1325 N N . GLN A 1 181 ? 6.748 0.014 -24.020 1.00 47.62 181 GLN A N 1
ATOM 1326 C CA . GLN A 1 181 ? 7.909 -0.209 -24.892 1.00 47.62 181 GLN A CA 1
ATOM 1327 C C . GLN A 1 181 ? 8.966 -1.153 -24.288 1.00 47.62 181 GLN A C 1
ATOM 1329 O O . GLN A 1 181 ? 9.759 -1.722 -25.043 1.00 47.62 181 GLN A O 1
ATOM 1334 N N . ARG A 1 182 ? 8.989 -1.365 -22.960 1.00 45.72 182 ARG A N 1
ATOM 1335 C CA . ARG A 1 182 ? 9.971 -2.257 -22.305 1.00 45.72 182 ARG A CA 1
ATOM 1336 C C . ARG A 1 182 ? 9.480 -3.698 -22.153 1.00 45.72 182 ARG A C 1
ATOM 1338 O O . ARG A 1 182 ? 10.293 -4.612 -22.254 1.00 45.72 182 ARG A O 1
ATOM 1345 N N . GLY A 1 183 ? 8.177 -3.915 -21.959 1.00 38.88 183 GLY A N 1
ATOM 1346 C CA . GLY A 1 183 ? 7.610 -5.253 -21.727 1.00 38.88 183 GLY A CA 1
ATOM 1347 C C . GLY A 1 183 ? 7.438 -6.125 -22.979 1.00 38.88 183 GLY A C 1
ATOM 1348 O O . GLY A 1 183 ? 7.397 -7.345 -22.862 1.00 38.88 183 GLY A O 1
ATOM 1349 N N . VAL A 1 184 ? 7.359 -5.526 -24.176 1.00 38.97 184 VAL A N 1
ATOM 1350 C CA . VAL A 1 184 ? 7.031 -6.254 -25.423 1.00 38.97 184 VAL A CA 1
ATOM 1351 C C . VAL A 1 184 ? 8.231 -6.396 -26.377 1.00 38.97 184 VAL A C 1
ATOM 1353 O O . VAL A 1 184 ? 8.216 -7.241 -27.267 1.00 38.97 184 VAL A O 1
ATOM 1356 N N . ARG A 1 185 ? 9.349 -5.684 -26.159 1.00 34.91 185 ARG A N 1
ATOM 1357 C CA . ARG A 1 185 ? 10.586 -5.855 -26.959 1.00 34.91 185 ARG A CA 1
ATOM 1358 C C . ARG A 1 185 ? 11.540 -6.934 -26.420 1.00 34.91 185 ARG A C 1
ATOM 1360 O O . ARG A 1 185 ? 12.758 -6.775 -26.454 1.00 34.91 185 ARG A O 1
ATOM 1367 N N . ARG A 1 186 ? 11.000 -8.066 -25.964 1.00 34.50 186 ARG A N 1
ATOM 1368 C CA . ARG A 1 186 ? 11.744 -9.337 -25.857 1.00 34.50 186 ARG A CA 1
ATOM 1369 C C . ARG A 1 186 ? 10.999 -10.488 -26.536 1.00 34.50 186 ARG A C 1
ATOM 1371 O O . ARG A 1 186 ? 10.894 -11.578 -25.997 1.00 34.50 186 ARG A O 1
ATOM 1378 N N . GLN A 1 187 ? 10.561 -10.263 -27.768 1.00 36.53 187 GLN A N 1
ATOM 1379 C CA . GLN A 1 187 ? 10.696 -11.257 -28.833 1.00 36.53 187 GLN A CA 1
ATOM 1380 C C . GLN A 1 187 ? 11.240 -10.517 -30.058 1.00 36.53 187 GLN A C 1
ATOM 1382 O O . GLN A 1 187 ? 10.776 -9.430 -30.384 1.00 36.53 187 GLN A O 1
ATOM 1387 N N . ASN A 1 188 ? 12.267 -11.086 -30.683 1.00 30.59 188 ASN A N 1
ATOM 1388 C CA . ASN A 1 188 ? 13.018 -10.562 -31.830 1.00 30.59 188 ASN A CA 1
ATOM 1389 C C . ASN A 1 188 ? 14.124 -9.553 -31.502 1.00 30.59 188 ASN A C 1
ATOM 1391 O O . ASN A 1 188 ? 14.219 -8.462 -32.059 1.00 30.59 188 ASN A O 1
ATOM 1395 N N . GLY A 1 189 ? 15.079 -10.010 -30.693 1.00 31.02 189 GLY A N 1
ATOM 1396 C CA . GLY A 1 189 ? 16.465 -9.721 -31.030 1.00 31.02 189 GLY A CA 1
ATOM 1397 C C . GLY A 1 189 ? 16.818 -10.468 -32.315 1.00 31.02 189 GLY A C 1
ATOM 1398 O O . GLY A 1 189 ? 17.049 -11.672 -32.265 1.00 31.02 189 GLY A O 1
ATOM 1399 N N . ARG A 1 190 ? 16.826 -9.764 -33.448 1.00 26.14 190 ARG A N 1
ATOM 1400 C CA . ARG A 1 190 ? 17.861 -9.869 -34.487 1.00 26.14 190 ARG A CA 1
ATOM 1401 C C . ARG A 1 190 ? 17.641 -8.780 -35.527 1.00 26.14 190 ARG A C 1
ATOM 1403 O O . ARG A 1 190 ? 16.594 -8.688 -36.160 1.00 26.14 190 ARG A O 1
ATOM 1410 N N . CYS A 1 191 ? 18.669 -7.953 -35.678 1.00 29.95 191 CYS A N 1
ATOM 1411 C CA . CYS A 1 191 ? 18.895 -7.208 -36.899 1.00 29.95 191 CYS A CA 1
ATOM 1412 C C . CYS A 1 191 ? 18.806 -8.146 -38.113 1.00 29.95 191 CYS A C 1
ATOM 1414 O O . CYS A 1 191 ? 19.267 -9.283 -38.053 1.00 29.95 191 CYS A O 1
ATOM 1416 N N . HIS A 1 192 ? 18.298 -7.566 -39.200 1.00 26.00 192 HIS A N 1
ATOM 1417 C CA . HIS A 1 192 ? 18.268 -8.029 -40.588 1.00 26.00 192 HIS A CA 1
ATOM 1418 C C . HIS A 1 192 ? 17.018 -8.750 -41.129 1.00 26.00 192 HIS A C 1
ATOM 1420 O O . HIS A 1 192 ? 16.798 -9.932 -40.923 1.00 26.00 192 HIS A O 1
ATOM 1426 N N . VAL A 1 193 ? 16.321 -7.959 -41.961 1.00 27.64 193 VAL A N 1
ATOM 1427 C CA . VAL A 1 193 ? 15.898 -8.249 -43.342 1.00 27.64 193 VAL A CA 1
ATOM 1428 C C . VAL A 1 193 ? 14.767 -9.268 -43.541 1.00 27.64 193 VAL A C 1
ATOM 1430 O O . VAL A 1 193 ? 14.991 -10.463 -43.601 1.00 27.64 193 VAL A O 1
ATOM 1433 N N . ALA A 1 194 ? 13.591 -8.687 -43.805 1.00 26.69 194 ALA A N 1
ATOM 1434 C CA . ALA A 1 194 ? 12.622 -9.005 -44.861 1.00 26.69 194 ALA A CA 1
ATOM 1435 C C . ALA A 1 194 ? 11.936 -10.387 -44.953 1.00 26.69 194 ALA A C 1
ATOM 1437 O O . ALA A 1 194 ? 12.546 -11.439 -44.827 1.00 26.69 194 ALA A O 1
ATOM 1438 N N . ARG A 1 195 ? 10.683 -10.271 -45.430 1.00 25.66 195 ARG A N 1
ATOM 1439 C CA . ARG A 1 195 ? 9.768 -11.261 -46.035 1.00 25.66 195 ARG A CA 1
ATOM 1440 C C . ARG A 1 195 ? 8.879 -12.014 -45.041 1.00 25.66 195 ARG A C 1
ATOM 1442 O O . ARG A 1 195 ? 9.349 -12.610 -44.087 1.00 25.66 195 ARG A O 1
ATOM 1449 N N . ASP A 1 196 ? 7.587 -11.685 -45.063 1.00 29.39 196 ASP A N 1
ATOM 1450 C CA . ASP A 1 196 ? 6.543 -12.368 -45.854 1.00 29.39 196 ASP A CA 1
ATOM 1451 C C . ASP A 1 196 ? 6.347 -13.796 -45.344 1.00 29.39 196 ASP A C 1
ATOM 1453 O O . ASP A 1 196 ? 7.136 -14.672 -45.661 1.00 29.39 196 ASP A O 1
ATOM 1457 N N . GLU A 1 197 ? 5.305 -14.019 -44.543 1.00 27.47 197 GLU A N 1
ATOM 1458 C CA . GLU A 1 197 ? 4.245 -14.953 -44.920 1.00 27.47 197 GLU A CA 1
ATOM 1459 C C . GLU A 1 197 ? 3.092 -14.926 -43.914 1.00 27.47 197 GLU A C 1
ATOM 1461 O O . GLU A 1 197 ? 3.226 -14.714 -42.710 1.00 27.47 197 GLU A O 1
ATOM 1466 N N . GLN A 1 198 ? 1.918 -15.076 -44.504 1.00 32.47 198 GLN A N 1
ATOM 1467 C CA . GLN A 1 198 ? 0.589 -15.093 -43.933 1.00 32.47 198 GLN A CA 1
ATOM 1468 C C . GLN A 1 198 ? 0.457 -16.159 -42.844 1.00 32.47 198 GLN A C 1
ATOM 1470 O O . GLN A 1 198 ? 0.956 -17.258 -43.022 1.00 32.47 198 GLN A O 1
ATOM 1475 N N . LEU A 1 199 ? -0.343 -15.895 -41.806 1.00 24.66 199 LEU A N 1
ATOM 1476 C CA . LEU A 1 199 ? -1.167 -16.928 -41.165 1.00 24.66 199 LEU A CA 1
ATOM 1477 C C . LEU A 1 199 ? -2.327 -16.268 -40.409 1.00 24.66 199 LEU A C 1
ATOM 1479 O O . LEU A 1 199 ? -2.234 -15.857 -39.255 1.00 24.66 199 LEU A O 1
ATOM 1483 N N . AR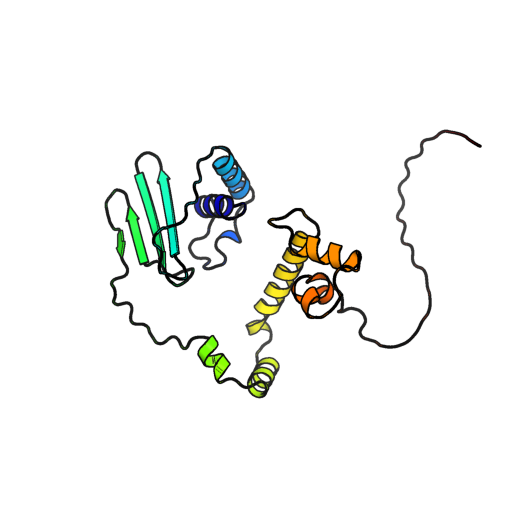G A 1 200 ? -3.451 -16.155 -41.125 1.00 26.42 200 ARG A N 1
ATOM 1484 C CA . ARG A 1 200 ? -4.782 -15.974 -40.544 1.00 26.42 200 ARG A CA 1
ATOM 1485 C C . ARG A 1 200 ? -5.173 -17.278 -39.852 1.00 26.42 200 ARG A C 1
ATOM 1487 O O . ARG A 1 200 ? -5.263 -18.300 -40.522 1.00 26.42 200 ARG A O 1
ATOM 1494 N N . PHE A 1 201 ? -5.537 -17.218 -38.576 1.00 25.78 201 PHE A N 1
ATOM 1495 C CA . PHE A 1 201 ? -6.385 -18.239 -37.964 1.00 25.78 201 PHE A CA 1
ATOM 1496 C C . PHE A 1 201 ? -7.775 -17.654 -37.723 1.00 25.78 201 PHE A C 1
ATOM 1498 O O . PHE A 1 201 ? -7.983 -16.815 -36.850 1.00 25.78 201 PHE A O 1
ATOM 1505 N N . ARG A 1 202 ? -8.725 -18.089 -38.553 1.00 28.14 202 ARG A N 1
ATOM 1506 C CA . ARG A 1 202 ? -10.167 -17.932 -38.347 1.00 28.14 202 ARG A CA 1
ATOM 1507 C C . ARG A 1 202 ? -10.654 -19.259 -37.769 1.00 28.14 202 ARG A C 1
ATOM 1509 O O . ARG A 1 202 ? -10.369 -20.296 -38.363 1.00 28.14 202 ARG A O 1
ATOM 1516 N N . GLN A 1 203 ? -11.365 -19.235 -36.646 1.00 27.77 203 GLN A N 1
ATOM 1517 C CA . GLN A 1 203 ? -12.142 -20.387 -36.184 1.00 27.77 203 GLN A CA 1
ATOM 1518 C C . GLN A 1 203 ? -13.646 -20.174 -36.436 1.00 27.77 203 GLN A C 1
ATOM 1520 O O . GLN A 1 203 ? -14.073 -19.025 -36.576 1.00 27.77 203 GLN A O 1
ATOM 1525 N N . PRO A 1 204 ? -14.415 -21.271 -36.594 1.00 31.80 204 PRO A N 1
ATOM 1526 C CA . PRO A 1 204 ? -15.705 -21.292 -37.276 1.00 31.80 204 PRO A CA 1
ATOM 1527 C C . PRO A 1 204 ? -16.891 -21.214 -36.305 1.00 31.80 204 PRO A C 1
ATOM 1529 O O . PRO A 1 204 ? -16.814 -21.697 -35.179 1.00 31.80 204 PRO A O 1
ATOM 1532 N N . GLY A 1 205 ? -18.012 -20.662 -36.768 1.00 29.64 205 GLY A N 1
ATOM 1533 C CA . GLY A 1 205 ? -19.274 -20.693 -36.029 1.00 29.64 205 GLY A CA 1
ATOM 1534 C C . GLY A 1 205 ? -20.291 -19.704 -36.578 1.00 29.64 205 GLY A C 1
ATOM 1535 O O . GLY A 1 205 ? -20.271 -18.531 -36.223 1.00 29.64 205 GLY A O 1
ATOM 1536 N N . ASP A 1 206 ? -21.133 -20.200 -37.479 1.00 30.31 206 ASP A N 1
ATOM 1537 C CA . ASP A 1 206 ? -22.257 -19.533 -38.133 1.00 30.31 206 ASP A CA 1
ATOM 1538 C C . ASP A 1 206 ? -23.171 -18.730 -37.194 1.00 30.31 206 ASP A C 1
ATOM 1540 O O . ASP A 1 206 ? -23.665 -19.262 -36.207 1.00 30.31 206 ASP A O 1
ATOM 1544 N N . TYR A 1 207 ? -23.548 -17.523 -37.627 1.00 31.84 207 TYR A N 1
ATOM 1545 C CA . TYR A 1 207 ? -24.960 -17.133 -37.659 1.00 31.84 207 TYR A CA 1
ATOM 1546 C C . TYR A 1 207 ? -25.246 -16.368 -38.955 1.00 31.84 207 TYR A C 1
ATOM 1548 O O . TYR A 1 207 ? -24.726 -15.281 -39.209 1.00 31.84 207 TYR A O 1
ATOM 1556 N N . ARG A 1 208 ? -26.080 -16.983 -39.796 1.00 34.03 208 ARG A N 1
ATOM 1557 C CA . ARG A 1 208 ? -26.749 -16.350 -40.933 1.00 34.03 208 ARG A CA 1
ATOM 1558 C C . ARG A 1 208 ? -27.866 -15.436 -40.432 1.00 34.03 208 ARG A C 1
ATOM 1560 O O . ARG A 1 208 ? -28.671 -15.874 -39.624 1.00 34.03 208 ARG A O 1
ATOM 1567 N N . HIS A 1 209 ? -27.955 -14.250 -41.027 1.00 36.25 209 HIS A N 1
ATOM 1568 C CA . HIS A 1 209 ? -29.142 -13.516 -41.512 1.00 36.25 209 HIS A CA 1
ATOM 1569 C C . HIS A 1 209 ? -28.601 -12.137 -41.939 1.00 36.25 209 HIS A C 1
ATOM 1571 O O . HIS A 1 209 ? -27.872 -11.522 -41.178 1.00 36.25 209 HIS A O 1
ATOM 1577 N N . GLY A 1 210 ? -28.771 -11.600 -43.144 1.00 30.27 210 GLY A N 1
ATOM 1578 C CA . GLY A 1 210 ? -29.825 -11.748 -44.139 1.00 30.27 210 GLY A CA 1
ATOM 1579 C C . GLY A 1 210 ? -30.324 -10.334 -44.475 1.00 30.27 210 GLY A C 1
ATOM 1580 O O . GLY A 1 210 ? -30.776 -9.655 -43.564 1.00 30.27 210 GLY A O 1
ATOM 1581 N N . ALA A 1 211 ? -30.258 -9.955 -45.762 1.00 34.31 211 ALA A N 1
ATOM 1582 C CA . ALA A 1 211 ? -30.838 -8.752 -46.400 1.00 34.31 211 ALA A CA 1
ATOM 1583 C C . ALA A 1 211 ? -30.157 -7.392 -46.086 1.00 34.31 211 ALA A C 1
ATOM 1585 O O . ALA A 1 211 ? -29.761 -7.139 -44.961 1.00 34.31 211 ALA A O 1
ATOM 1586 N N . SER A 1 212 ? -29.971 -6.443 -47.011 1.00 36.00 212 SER A N 1
ATOM 1587 C CA . SER A 1 212 ? -30.390 -6.285 -48.416 1.00 36.00 212 SER A CA 1
ATOM 1588 C C . SER A 1 212 ? -29.687 -5.055 -49.030 1.00 36.00 212 SER A C 1
ATOM 1590 O O . SER A 1 212 ? -29.427 -4.102 -48.306 1.00 36.00 212 SER A O 1
ATOM 1592 N N . HIS A 1 213 ? -29.423 -5.124 -50.346 1.00 37.22 213 HIS A N 1
ATOM 1593 C CA . HIS A 1 213 ? -29.367 -4.076 -51.399 1.00 37.22 213 HIS A CA 1
ATOM 1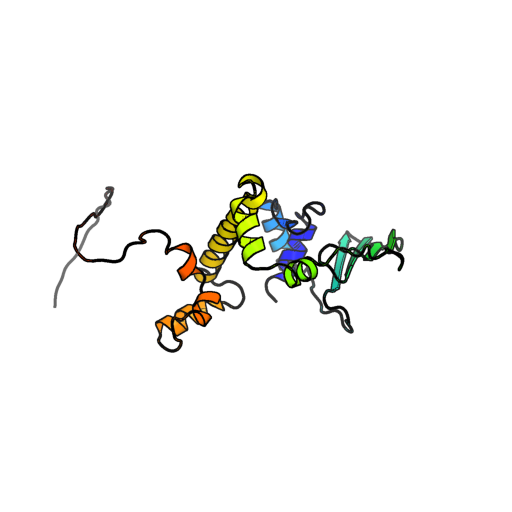594 C C . HIS A 1 213 ? -29.088 -2.609 -51.009 1.00 37.22 213 HIS A C 1
ATOM 1596 O O . HIS A 1 213 ? -29.777 -2.045 -50.176 1.00 37.22 213 HIS A O 1
ATOM 1602 N N . GLY A 1 214 ? -28.101 -1.918 -51.592 1.00 32.69 214 GLY A N 1
ATOM 1603 C CA . GLY A 1 214 ? -27.971 -1.537 -53.016 1.00 32.69 214 GLY A CA 1
ATOM 1604 C C . GLY A 1 214 ? -28.017 0.004 -53.046 1.00 32.69 214 GLY A C 1
ATOM 1605 O O . GLY A 1 214 ? -28.949 0.571 -52.503 1.00 32.69 214 GLY A O 1
ATOM 1606 N N . GLY A 1 215 ? -26.968 0.728 -53.428 1.00 35.81 215 GLY A N 1
ATOM 1607 C CA . GLY A 1 215 ? -26.585 0.996 -54.811 1.00 35.81 215 GLY A CA 1
ATOM 1608 C C . GLY A 1 215 ? -26.817 2.487 -55.113 1.00 35.81 215 GLY A C 1
ATOM 1609 O O . GLY A 1 215 ? -27.930 2.966 -54.914 1.00 35.81 215 GLY A O 1
ATOM 1610 N N . CYS A 1 216 ? -25.756 3.133 -55.610 1.00 39.16 216 CYS A N 1
ATOM 1611 C CA . CYS A 1 216 ? -25.541 4.559 -55.929 1.00 39.16 216 CYS A CA 1
ATOM 1612 C C . CYS A 1 216 ? -25.025 5.435 -54.782 1.00 39.16 216 CYS A C 1
ATOM 1614 O O . CYS A 1 216 ? -25.785 5.727 -53.837 1.00 39.16 216 CYS A O 1
#